Protein AF-X1V4I2-F1 (afdb_monomer_lite)

Radius of gyration: 19.43 Å; chains: 1; bounding box: 41×43×48 Å

Structure (mmCIF, N/CA/C/O backbone):
data_AF-X1V4I2-F1
#
_entry.id   AF-X1V4I2-F1
#
loop_
_atom_site.group_PDB
_atom_site.id
_atom_site.type_symbol
_atom_site.label_atom_id
_atom_site.label_alt_id
_atom_site.label_comp_id
_atom_site.label_asym_id
_atom_site.label_entity_id
_atom_site.label_seq_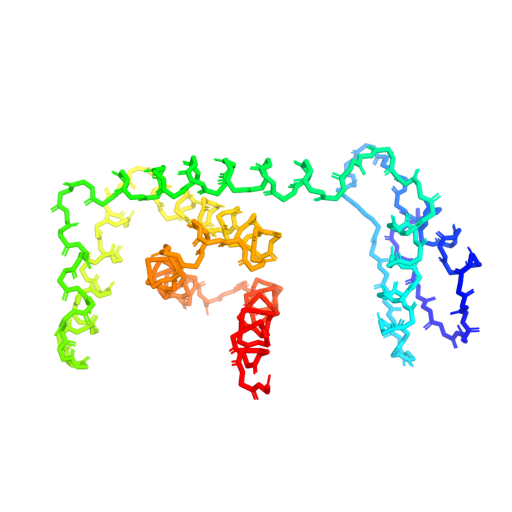id
_atom_site.pdbx_PDB_ins_code
_atom_site.Cartn_x
_atom_site.Cartn_y
_atom_site.Cartn_z
_atom_site.occupancy
_atom_site.B_iso_or_equiv
_atom_site.auth_seq_id
_atom_site.auth_comp_id
_atom_site.auth_asym_id
_atom_site.auth_atom_id
_atom_site.pdbx_PDB_model_num
ATOM 1 N N . MET A 1 1 ? 14.402 27.396 -13.280 1.00 54.47 1 MET A N 1
ATOM 2 C CA . MET A 1 1 ? 13.095 27.299 -13.972 1.00 54.47 1 MET A CA 1
ATOM 3 C C . MET A 1 1 ? 12.358 26.098 -13.400 1.00 54.47 1 MET A C 1
ATOM 5 O O . MET A 1 1 ? 12.929 25.010 -13.373 1.00 54.47 1 MET A O 1
ATOM 9 N N . HIS A 1 2 ? 11.175 26.311 -12.815 1.00 61.06 2 HIS A N 1
ATOM 10 C CA . HIS A 1 2 ? 10.539 25.303 -11.956 1.00 61.06 2 HIS A CA 1
ATOM 11 C C . HIS A 1 2 ? 9.525 24.416 -12.679 1.00 61.06 2 HIS A C 1
ATOM 13 O O . HIS A 1 2 ? 9.443 23.229 -12.357 1.00 61.06 2 HIS A O 1
ATOM 19 N N . THR A 1 3 ? 8.889 24.967 -13.713 1.00 70.75 3 THR A N 1
ATOM 20 C CA . THR A 1 3 ? 7.733 24.371 -14.375 1.00 70.75 3 THR A CA 1
ATOM 21 C C . THR A 1 3 ? 7.830 24.544 -15.891 1.00 70.75 3 THR A C 1
ATOM 23 O O . THR A 1 3 ? 8.173 25.634 -16.354 1.00 70.75 3 THR A O 1
ATOM 26 N N . LEU A 1 4 ? 7.547 23.488 -16.652 1.00 77.81 4 LEU A N 1
ATOM 27 C CA . LEU A 1 4 ? 7.415 23.507 -18.110 1.00 77.81 4 LEU A CA 1
ATOM 28 C C . LEU A 1 4 ? 5.941 23.370 -18.477 1.00 77.81 4 LEU A C 1
ATOM 30 O O . LEU A 1 4 ? 5.319 22.368 -18.144 1.00 77.81 4 LEU A O 1
ATOM 34 N N . TYR A 1 5 ? 5.403 24.365 -19.170 1.00 78.12 5 TYR A N 1
ATOM 35 C CA . TYR A 1 5 ? 4.051 24.333 -19.718 1.00 78.12 5 TYR A CA 1
ATOM 36 C C . TYR A 1 5 ? 4.146 23.899 -21.178 1.00 78.12 5 TYR A C 1
ATOM 38 O O . TYR A 1 5 ? 4.921 24.488 -21.932 1.00 78.12 5 TYR A O 1
ATOM 46 N N . ILE A 1 6 ? 3.415 22.851 -21.558 1.00 69.75 6 ILE A N 1
ATOM 47 C CA . ILE A 1 6 ? 3.419 22.342 -22.931 1.00 69.75 6 ILE A CA 1
ATOM 48 C C . ILE A 1 6 ? 2.117 22.757 -23.614 1.00 69.75 6 ILE A C 1
ATOM 50 O O . ILE A 1 6 ? 1.047 22.238 -23.308 1.00 69.75 6 ILE A O 1
ATOM 54 N N . ASP A 1 7 ? 2.241 23.706 -24.538 1.00 72.19 7 ASP A N 1
ATOM 55 C CA . ASP A 1 7 ? 1.156 24.314 -25.318 1.00 72.19 7 ASP A CA 1
ATOM 56 C C . ASP A 1 7 ? 1.226 23.967 -26.817 1.00 72.19 7 ASP A C 1
ATOM 58 O O . ASP A 1 7 ? 0.322 24.297 -27.585 1.00 72.19 7 ASP A O 1
ATOM 62 N N . LYS A 1 8 ? 2.290 23.271 -27.240 1.00 68.00 8 LYS A N 1
ATOM 63 C CA . LYS A 1 8 ? 2.534 22.855 -28.623 1.00 68.00 8 LYS A CA 1
ATOM 64 C C . LYS A 1 8 ? 2.789 21.347 -28.703 1.00 68.00 8 LYS A C 1
ATOM 66 O O . LYS A 1 8 ? 3.551 20.826 -27.886 1.00 68.00 8 LYS A O 1
ATOM 71 N N . PRO A 1 9 ? 2.228 20.634 -29.702 1.00 59.62 9 PRO A N 1
ATOM 72 C CA . PRO A 1 9 ? 2.473 19.206 -29.867 1.00 59.62 9 PRO A CA 1
ATOM 73 C C . PRO A 1 9 ? 3.963 18.934 -30.116 1.00 59.62 9 PRO A C 1
ATOM 75 O O . PRO A 1 9 ? 4.531 19.340 -31.131 1.00 59.62 9 PRO A O 1
ATOM 78 N N . MET A 1 10 ? 4.589 18.229 -29.173 1.00 65.31 10 MET A N 1
ATOM 79 C CA . MET A 1 10 ? 5.981 17.777 -29.215 1.00 65.31 10 MET A CA 1
ATOM 80 C C . MET A 1 10 ? 6.016 16.262 -29.012 1.00 65.31 10 MET A C 1
ATOM 82 O O . MET A 1 10 ? 5.284 15.737 -28.178 1.00 65.31 10 MET A O 1
ATOM 86 N N . LYS A 1 11 ? 6.856 15.549 -29.772 1.00 60.47 11 LYS A N 1
ATOM 87 C CA . LYS A 1 11 ? 6.922 14.077 -29.753 1.00 60.47 11 LYS A CA 1
ATOM 88 C C . LYS A 1 11 ? 8.360 13.568 -29.691 1.00 60.47 11 LYS A C 1
ATOM 90 O O . LYS A 1 11 ? 9.288 14.249 -30.135 1.00 60.47 11 LYS A O 1
ATOM 95 N N . GLY A 1 12 ? 8.526 12.355 -29.164 1.00 64.81 12 GLY A N 1
ATOM 96 C CA . GLY A 1 12 ? 9.795 11.620 -29.156 1.00 64.81 12 GLY A CA 1
ATOM 97 C C . GLY A 1 12 ? 10.937 12.366 -28.455 1.00 64.81 12 GLY A C 1
ATOM 98 O O . GLY A 1 12 ? 10.757 12.948 -27.386 1.00 64.81 12 GLY A O 1
ATOM 99 N N . HIS A 1 13 ? 12.121 12.365 -29.073 1.00 62.81 13 HIS A N 1
ATOM 100 C CA . HIS A 1 13 ? 13.351 12.921 -28.496 1.00 62.81 13 HIS A CA 1
ATOM 101 C C . HIS A 1 13 ? 13.256 14.407 -28.117 1.00 62.81 13 HIS A C 1
ATOM 103 O O . HIS A 1 13 ? 13.811 14.806 -27.096 1.00 62.81 13 HIS A O 1
ATOM 109 N N . ASN A 1 14 ? 12.514 15.218 -28.879 1.00 65.00 14 ASN A N 1
ATOM 110 C CA . ASN A 1 14 ? 12.359 16.649 -28.594 1.00 65.00 14 ASN A CA 1
ATOM 111 C C . ASN A 1 14 ? 11.601 16.895 -27.281 1.00 65.00 14 ASN A C 1
ATOM 113 O O . ASN A 1 14 ? 11.958 17.790 -26.516 1.00 65.00 14 ASN A O 1
ATOM 117 N N . LEU A 1 15 ? 10.595 16.063 -26.992 1.00 70.06 15 LEU A N 1
ATOM 118 C CA . LEU A 1 15 ? 9.865 16.106 -25.726 1.00 70.06 15 LEU A CA 1
ATOM 119 C C . LEU A 1 15 ? 10.772 15.674 -24.565 1.00 70.06 15 LEU A C 1
ATOM 121 O O . LEU A 1 15 ? 10.827 16.342 -23.534 1.00 70.06 15 LEU A O 1
ATOM 125 N N . MET A 1 16 ? 11.551 14.608 -24.762 1.00 66.94 16 MET A N 1
ATOM 126 C CA . MET A 1 16 ? 12.460 14.088 -23.738 1.00 66.94 16 MET A CA 1
ATOM 127 C C . MET A 1 16 ? 13.566 15.092 -23.377 1.00 66.94 16 MET A C 1
ATOM 129 O O . MET A 1 16 ? 13.854 15.304 -22.200 1.00 66.94 16 MET A O 1
ATOM 133 N N . GLN A 1 17 ? 14.147 15.773 -24.370 1.00 75.69 17 GLN A N 1
ATOM 134 C CA . GLN A 1 17 ? 15.153 16.815 -24.144 1.00 75.69 17 GLN A CA 1
ATOM 135 C C . GLN A 1 17 ? 14.577 18.017 -23.383 1.00 75.69 17 GLN A C 1
ATOM 137 O O . GLN A 1 17 ? 15.238 18.560 -22.493 1.00 75.69 17 GLN A O 1
ATOM 142 N N . ALA A 1 18 ? 13.337 18.411 -23.690 1.00 70.69 18 ALA A N 1
ATOM 143 C CA . ALA A 1 18 ? 12.649 19.485 -22.980 1.00 70.69 18 ALA A CA 1
ATOM 144 C C . ALA A 1 18 ? 12.395 19.126 -21.503 1.00 70.69 18 ALA A C 1
ATOM 146 O O . ALA A 1 18 ? 12.671 19.941 -20.621 1.00 70.69 18 ALA A O 1
ATOM 147 N N . ILE A 1 19 ? 11.960 17.893 -21.221 1.00 65.06 19 ILE A N 1
ATOM 148 C CA . ILE A 1 19 ? 11.717 17.402 -19.855 1.00 65.06 19 ILE A CA 1
ATOM 149 C C . ILE A 1 19 ? 13.030 17.273 -19.071 1.00 65.06 19 ILE A C 1
ATOM 151 O O . ILE A 1 19 ? 13.142 17.779 -17.951 1.00 65.06 19 ILE A O 1
ATOM 155 N N . ALA A 1 20 ? 14.063 16.678 -19.672 1.00 65.44 20 ALA A N 1
ATOM 156 C CA . ALA A 1 20 ? 15.374 16.506 -19.044 1.00 65.44 20 ALA A CA 1
ATOM 157 C C . ALA A 1 20 ? 16.034 17.845 -18.672 1.00 65.44 20 ALA A C 1
ATOM 159 O O . ALA A 1 20 ? 16.740 17.945 -17.668 1.00 65.44 20 ALA A O 1
ATOM 160 N N . ARG A 1 21 ? 15.773 18.908 -19.444 1.00 71.88 21 ARG A N 1
ATOM 161 C CA . ARG A 1 21 ? 16.266 20.257 -19.138 1.00 71.88 21 ARG A CA 1
ATOM 162 C C . ARG A 1 21 ? 15.643 20.835 -17.863 1.00 71.88 21 ARG A C 1
ATOM 164 O O . ARG A 1 21 ? 16.300 21.604 -17.162 1.00 71.88 21 ARG A O 1
ATOM 171 N N . VAL A 1 22 ? 14.399 20.470 -17.563 1.00 68.12 22 VAL A N 1
ATOM 172 C CA . VAL A 1 22 ? 13.608 20.995 -16.433 1.00 68.12 22 VAL A CA 1
ATOM 173 C C . VAL A 1 22 ? 13.806 20.149 -15.170 1.00 68.12 22 VAL A C 1
ATOM 175 O O . VAL A 1 22 ? 13.654 20.662 -14.057 1.00 68.12 22 VAL A O 1
ATOM 178 N N . ASN A 1 23 ? 14.224 18.890 -15.340 1.00 62.62 23 ASN A N 1
ATOM 179 C CA . ASN A 1 23 ? 14.512 17.934 -14.270 1.00 62.62 23 ASN A CA 1
ATOM 180 C C . ASN A 1 23 ? 15.975 17.957 -13.771 1.00 62.62 23 ASN A C 1
ATOM 182 O O . ASN A 1 23 ? 16.464 16.979 -13.211 1.00 62.62 23 ASN A O 1
ATOM 186 N N . ARG A 1 24 ? 16.708 19.062 -13.976 1.00 63.00 24 ARG A N 1
ATOM 187 C CA . ARG A 1 24 ? 18.037 19.246 -13.367 1.00 63.00 24 ARG A CA 1
ATOM 188 C C . ARG A 1 24 ? 17.888 19.620 -11.893 1.00 63.00 24 ARG A C 1
ATOM 190 O O . ARG A 1 24 ? 17.282 20.643 -11.571 1.00 63.00 24 ARG A O 1
ATOM 197 N N . VAL A 1 25 ? 18.467 18.797 -11.024 1.00 51.44 25 VAL A N 1
ATOM 198 C CA . VAL A 1 25 ? 18.474 18.988 -9.570 1.00 51.44 25 VAL A CA 1
ATOM 199 C C . VAL A 1 25 ? 19.331 20.211 -9.232 1.00 51.44 25 VAL A C 1
ATOM 201 O O . VAL A 1 25 ? 20.491 20.292 -9.638 1.00 51.44 25 VAL A O 1
ATOM 204 N N . TYR A 1 26 ? 18.763 21.191 -8.529 1.00 51.75 26 TYR A N 1
ATOM 205 C CA . TYR A 1 26 ? 19.494 22.367 -8.056 1.00 51.75 26 TYR A CA 1
ATOM 206 C C . TYR A 1 26 ? 19.011 22.731 -6.656 1.00 51.75 26 TYR A C 1
ATOM 208 O O . TYR A 1 26 ? 17.843 23.082 -6.485 1.00 51.75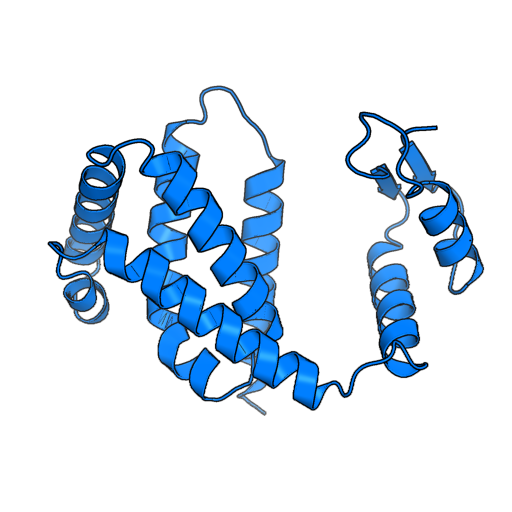 26 TYR A O 1
ATOM 216 N N . LYS A 1 27 ? 19.928 22.640 -5.685 1.00 58.81 27 LYS A N 1
ATOM 217 C CA . LYS A 1 27 ? 19.722 22.925 -4.256 1.00 58.81 27 LYS A CA 1
ATOM 218 C C . LYS A 1 27 ? 18.404 22.336 -3.725 1.00 58.81 27 LYS A C 1
ATOM 220 O O . LYS A 1 27 ? 18.285 21.121 -3.661 1.00 58.81 27 LYS A O 1
ATOM 225 N N . ASP A 1 28 ? 17.417 23.172 -3.419 1.00 50.75 28 ASP A N 1
ATOM 226 C CA . ASP A 1 28 ? 16.189 22.802 -2.699 1.00 50.75 28 ASP A CA 1
ATOM 227 C C . ASP A 1 28 ? 15.015 22.385 -3.608 1.00 50.75 28 ASP A C 1
ATOM 229 O O . ASP A 1 28 ? 13.850 22.521 -3.234 1.00 50.75 28 ASP A O 1
ATOM 233 N N . LYS A 1 29 ? 15.282 21.914 -4.836 1.00 58.25 29 LYS A N 1
ATOM 234 C CA . LYS A 1 29 ? 14.227 21.524 -5.786 1.00 58.25 29 LYS A CA 1
ATOM 235 C C . LYS A 1 29 ? 14.159 19.996 -5.959 1.00 58.25 29 LYS A C 1
ATOM 237 O O . LYS A 1 29 ? 15.029 19.445 -6.635 1.00 58.25 29 LYS A O 1
ATOM 242 N N . PRO A 1 30 ? 13.107 19.321 -5.455 1.00 55.94 30 PRO A N 1
ATOM 243 C CA . PRO A 1 30 ? 12.976 17.863 -5.540 1.00 55.94 30 PRO A CA 1
ATOM 244 C C . PRO A 1 30 ? 12.702 17.329 -6.961 1.00 55.94 30 PRO A C 1
ATOM 246 O O . PRO A 1 30 ? 12.841 16.134 -7.190 1.00 55.94 30 PRO A O 1
ATOM 249 N N . GLY A 1 31 ? 12.352 18.182 -7.936 1.00 60.22 31 GLY A N 1
ATOM 250 C CA . GLY A 1 31 ? 12.143 17.764 -9.331 1.00 60.22 31 GLY A CA 1
ATOM 251 C C . GLY A 1 31 ? 11.550 18.853 -10.230 1.00 60.22 31 GLY A C 1
ATOM 252 O O . GLY A 1 31 ? 11.252 19.955 -9.771 1.00 60.22 31 GLY A O 1
ATOM 253 N N . GLY A 1 32 ? 11.414 18.589 -11.533 1.00 66.12 32 GLY A N 1
ATOM 254 C CA . GLY A 1 32 ? 10.754 19.478 -12.502 1.00 66.12 32 GLY A CA 1
ATOM 255 C C . GLY A 1 32 ? 9.257 19.210 -12.669 1.00 66.12 32 GLY A C 1
ATOM 256 O O . GLY A 1 32 ? 8.889 18.081 -12.961 1.00 66.12 32 GLY A O 1
ATOM 257 N N . LEU A 1 33 ? 8.402 20.236 -12.544 1.00 70.12 33 LEU A N 1
ATOM 258 C CA . LEU A 1 33 ? 6.964 20.110 -12.821 1.00 70.12 33 LEU A CA 1
ATOM 259 C C . LEU A 1 33 ? 6.702 20.317 -14.319 1.00 70.12 33 LEU A C 1
ATOM 261 O O . LEU A 1 33 ? 7.156 21.304 -14.894 1.00 70.12 33 LEU A O 1
ATOM 265 N N . VAL A 1 34 ? 5.969 19.414 -14.960 1.00 69.62 34 VAL A N 1
ATOM 266 C CA . VAL A 1 34 ? 5.540 19.558 -16.358 1.00 69.62 34 VAL A CA 1
ATOM 267 C C . VAL A 1 34 ? 4.020 19.587 -16.376 1.00 69.62 34 VAL A C 1
ATOM 269 O O . VAL A 1 34 ? 3.391 18.683 -15.837 1.00 69.62 34 VAL A O 1
ATOM 272 N N . VAL A 1 35 ? 3.436 20.633 -16.959 1.00 65.62 35 VAL A N 1
ATOM 273 C CA . VAL A 1 35 ? 1.984 20.821 -17.041 1.00 65.62 35 VAL A CA 1
ATOM 274 C C . VAL A 1 35 ? 1.568 20.705 -18.504 1.00 65.62 35 VAL A C 1
ATOM 276 O O . VAL A 1 35 ? 1.936 21.538 -19.335 1.00 65.62 35 VAL A O 1
ATOM 279 N N . ASP A 1 36 ? 0.844 19.631 -18.808 1.00 71.31 36 ASP A N 1
ATOM 280 C CA . ASP A 1 36 ? 0.388 19.262 -20.147 1.00 71.31 36 ASP A CA 1
ATOM 281 C C . ASP A 1 36 ? -1.084 19.651 -20.346 1.00 71.31 36 ASP A C 1
ATOM 283 O O . ASP A 1 36 ? -1.958 19.162 -19.634 1.00 71.31 36 ASP A O 1
ATOM 287 N N . TYR A 1 37 ? -1.350 20.513 -21.332 1.00 63.03 37 TYR A N 1
ATOM 288 C CA . TYR A 1 37 ? -2.701 20.950 -21.711 1.00 63.03 37 TYR A CA 1
ATOM 289 C C . TYR A 1 37 ? -3.230 20.254 -22.976 1.00 63.03 37 TYR A C 1
ATOM 291 O O . TYR A 1 37 ? -4.346 20.531 -23.408 1.00 63.03 37 TYR A O 1
ATOM 299 N N . LEU A 1 38 ? -2.437 19.368 -23.588 1.00 54.00 38 LEU A N 1
ATOM 300 C CA . LEU A 1 38 ? -2.692 18.766 -24.900 1.00 54.00 38 LEU A CA 1
ATOM 301 C C . LEU A 1 38 ? -2.855 17.236 -24.870 1.00 54.00 38 LEU A C 1
ATOM 303 O O . LEU A 1 38 ? -3.173 16.648 -25.902 1.00 54.00 38 LEU A O 1
ATOM 307 N N . GLY A 1 39 ? -2.661 16.580 -23.722 1.00 56.91 39 GLY A N 1
ATOM 308 C CA . GLY A 1 39 ? -2.879 15.134 -23.562 1.00 56.91 39 GLY A CA 1
ATOM 309 C C . GLY A 1 39 ? -1.741 14.251 -24.097 1.00 56.91 39 GLY A C 1
ATOM 310 O O . GLY A 1 39 ? -1.944 13.072 -24.403 1.00 56.91 39 GLY A O 1
ATOM 311 N N . ILE A 1 40 ? -0.526 14.797 -24.186 1.00 55.47 40 ILE A N 1
ATOM 312 C CA . ILE A 1 40 ? 0.698 14.097 -24.605 1.00 55.47 40 ILE A CA 1
ATOM 313 C C . ILE A 1 40 ? 1.235 13.109 -23.559 1.00 55.47 40 ILE A C 1
ATOM 315 O O . ILE A 1 40 ? 2.213 12.424 -23.841 1.00 55.47 40 ILE A O 1
ATOM 319 N N . ALA A 1 41 ? 0.605 12.954 -22.389 1.00 52.34 41 ALA A N 1
ATOM 320 C CA . ALA A 1 41 ? 0.951 11.917 -21.404 1.00 52.34 41 ALA A CA 1
ATOM 321 C C . ALA A 1 41 ? 1.035 10.495 -22.009 1.00 52.34 41 ALA A C 1
ATOM 323 O O . ALA A 1 41 ? 1.889 9.692 -21.628 1.00 52.34 41 ALA A O 1
ATOM 324 N N . SER A 1 42 ? 0.187 10.191 -22.996 1.00 55.00 42 SER A N 1
ATOM 325 C CA . SER A 1 42 ? 0.197 8.914 -23.723 1.00 55.00 42 SER A CA 1
ATOM 326 C C . SER A 1 42 ? 1.398 8.772 -24.676 1.00 55.00 42 SER A C 1
ATOM 328 O O . SER A 1 42 ? 2.019 7.708 -24.734 1.00 55.00 42 SER A O 1
ATOM 330 N N . ASP A 1 43 ? 1.781 9.855 -25.357 1.00 55.09 43 ASP A N 1
ATOM 331 C CA . ASP A 1 43 ? 2.983 9.934 -26.196 1.00 55.09 43 ASP A CA 1
ATOM 332 C C . ASP A 1 43 ? 4.269 9.953 -25.346 1.00 55.09 43 ASP A C 1
ATOM 334 O O . ASP A 1 43 ? 5.281 9.380 -25.747 1.00 55.09 43 ASP A O 1
ATOM 338 N N . LEU A 1 44 ? 4.224 10.536 -24.144 1.00 52.97 44 LEU A N 1
ATOM 339 C CA . LEU A 1 44 ? 5.300 10.505 -23.153 1.00 52.97 44 LEU A CA 1
ATOM 340 C C . LEU A 1 44 ? 5.517 9.087 -22.620 1.00 52.97 44 LEU A C 1
ATOM 342 O O . LEU A 1 44 ? 6.654 8.632 -22.555 1.00 52.97 44 LEU A O 1
ATOM 346 N N . LYS A 1 45 ? 4.437 8.360 -22.307 1.00 55.72 45 LYS A N 1
ATOM 347 C CA . LYS A 1 45 ? 4.503 6.951 -21.895 1.00 55.72 45 LYS A CA 1
ATOM 348 C C . LYS A 1 45 ? 5.124 6.072 -22.986 1.00 55.72 45 LYS A C 1
ATOM 350 O O . LYS A 1 45 ? 5.969 5.240 -22.676 1.00 55.72 45 LYS A O 1
ATOM 355 N N . LYS A 1 46 ? 4.774 6.308 -24.257 1.00 54.44 46 LYS A N 1
ATOM 356 C CA . LYS A 1 46 ? 5.414 5.650 -25.412 1.00 54.44 46 LYS A CA 1
ATOM 357 C C . LYS A 1 46 ? 6.881 6.056 -25.584 1.00 54.44 46 LYS A C 1
ATOM 359 O O . LYS A 1 46 ? 7.723 5.220 -25.875 1.00 54.44 46 LYS A O 1
ATOM 364 N N . ALA A 1 47 ? 7.221 7.329 -25.403 1.00 48.94 47 ALA A N 1
ATOM 365 C CA . ALA A 1 47 ? 8.607 7.786 -25.508 1.00 48.94 47 ALA A CA 1
ATOM 366 C C . ALA A 1 47 ? 9.494 7.233 -24.376 1.00 48.94 47 ALA A C 1
ATOM 368 O O . ALA A 1 47 ? 10.665 6.939 -24.605 1.00 48.94 47 ALA A O 1
ATOM 369 N N . LEU A 1 48 ? 8.935 7.062 -23.174 1.00 50.06 48 LEU A N 1
ATOM 370 C CA . LEU A 1 48 ? 9.594 6.400 -22.048 1.00 50.06 48 LEU A CA 1
ATOM 371 C C . LEU A 1 48 ? 9.756 4.895 -22.291 1.00 50.06 48 LEU A C 1
ATOM 373 O O . LEU A 1 48 ? 10.827 4.366 -22.006 1.00 50.06 48 LEU A O 1
ATOM 377 N N . SER A 1 49 ? 8.761 4.221 -22.883 1.00 52.47 49 SER A N 1
ATOM 378 C CA . SER A 1 49 ? 8.887 2.802 -23.246 1.00 52.47 49 SER A CA 1
ATOM 379 C C . SER A 1 49 ? 9.964 2.575 -24.313 1.00 52.47 49 SER A C 1
ATOM 381 O O . SER A 1 49 ? 10.785 1.683 -24.157 1.00 52.47 49 SER A O 1
ATOM 383 N N . PHE A 1 50 ? 10.074 3.456 -25.316 1.00 45.59 50 PHE A N 1
ATOM 384 C CA . PHE A 1 50 ? 11.168 3.414 -26.299 1.00 45.59 50 PHE A CA 1
ATOM 385 C C . PHE A 1 50 ? 12.564 3.594 -25.673 1.00 45.59 50 PHE A C 1
ATOM 387 O O . PHE A 1 50 ? 13.541 3.054 -26.190 1.00 45.59 50 PHE A O 1
ATOM 394 N N . TYR A 1 51 ? 12.676 4.341 -24.567 1.00 40.12 51 TYR A N 1
ATOM 395 C CA . TYR A 1 51 ? 13.931 4.495 -23.819 1.00 40.12 51 TYR A CA 1
ATOM 396 C C . TYR A 1 51 ? 14.252 3.252 -22.965 1.00 40.12 51 TYR A C 1
ATOM 398 O O . TYR A 1 51 ? 15.427 2.927 -22.795 1.00 40.12 51 TYR A O 1
ATOM 406 N N . SER A 1 52 ? 13.225 2.531 -22.491 1.00 46.16 52 SER A N 1
ATOM 407 C CA . SER A 1 52 ? 13.361 1.180 -21.917 1.00 46.16 52 SER A CA 1
ATOM 408 C C . SER A 1 52 ? 13.835 0.164 -22.961 1.00 46.16 52 SER A C 1
ATOM 410 O O . SER A 1 52 ? 14.725 -0.626 -22.666 1.00 46.16 52 SER A O 1
ATOM 412 N N . ASP A 1 53 ? 13.323 0.241 -24.191 1.00 42.03 53 ASP A N 1
ATOM 413 C CA . ASP A 1 53 ? 13.674 -0.687 -25.276 1.00 42.03 53 ASP A CA 1
ATOM 414 C C . ASP A 1 53 ? 15.048 -0.398 -25.918 1.00 42.03 53 ASP A C 1
ATOM 416 O O . ASP A 1 53 ? 15.630 -1.270 -26.560 1.00 42.03 53 ASP A O 1
ATOM 420 N N . SER A 1 54 ? 15.602 0.812 -25.744 1.00 40.44 54 SER A N 1
ATOM 421 C CA . SER A 1 54 ? 16.845 1.255 -26.412 1.00 40.44 54 SER A CA 1
ATOM 422 C C . SER A 1 54 ? 18.099 1.259 -25.519 1.00 40.44 54 SER A C 1
ATOM 424 O O . SER A 1 54 ? 19.090 1.908 -25.855 1.00 40.44 54 SER A O 1
ATOM 426 N N . GLY A 1 55 ? 18.105 0.527 -24.399 1.00 41.78 55 GLY A N 1
ATOM 427 C CA . GLY A 1 55 ? 19.345 0.238 -23.661 1.00 41.78 55 GLY A CA 1
ATOM 428 C C . GLY A 1 55 ? 19.637 1.123 -22.445 1.00 41.78 55 GLY A C 1
ATOM 429 O O . GLY A 1 55 ? 20.783 1.525 -22.219 1.00 41.78 55 GLY A O 1
ATOM 430 N N . GLY A 1 56 ? 18.638 1.370 -21.595 1.00 47.06 56 GLY A N 1
ATOM 431 C CA . GLY A 1 56 ? 18.920 1.647 -20.185 1.00 47.06 56 GLY A CA 1
ATOM 432 C C . GLY A 1 56 ? 19.572 0.408 -19.567 1.00 47.06 56 GLY A C 1
ATOM 433 O O . GLY A 1 56 ? 18.950 -0.642 -19.528 1.00 47.06 56 GLY A O 1
ATOM 434 N N . LYS A 1 57 ? 20.844 0.490 -19.159 1.00 45.69 57 LYS A N 1
ATOM 435 C CA . LYS A 1 57 ? 21.638 -0.648 -18.655 1.00 45.69 57 LYS A CA 1
ATOM 436 C C . LYS A 1 57 ? 20.915 -1.425 -17.538 1.00 45.69 57 LYS A C 1
ATOM 438 O O . LYS A 1 57 ? 21.002 -1.047 -16.373 1.00 45.69 57 LYS A O 1
ATOM 443 N N . GLY A 1 58 ? 20.268 -2.524 -17.904 1.00 52.66 58 GLY A N 1
ATOM 444 C CA . GLY A 1 58 ? 19.661 -3.503 -17.011 1.00 52.66 58 GLY A CA 1
ATOM 445 C C . GLY A 1 58 ? 18.817 -4.480 -17.822 1.00 52.66 58 GLY A C 1
ATOM 446 O O . GLY A 1 58 ? 18.069 -4.061 -18.698 1.00 52.66 58 GLY A O 1
ATOM 447 N N . ASP A 1 59 ? 18.973 -5.773 -17.566 1.00 53.97 59 ASP A N 1
ATOM 448 C CA . ASP A 1 59 ? 18.092 -6.799 -18.123 1.00 53.97 59 ASP A CA 1
ATOM 449 C C . ASP A 1 59 ? 16.696 -6.631 -17.479 1.00 53.97 59 ASP A C 1
ATOM 451 O O . ASP A 1 59 ? 16.615 -6.612 -16.245 1.00 53.97 59 ASP A O 1
ATOM 455 N N . PRO A 1 60 ? 15.608 -6.454 -18.252 1.00 54.00 60 PRO A N 1
ATOM 456 C CA . PRO A 1 60 ? 14.250 -6.326 -17.719 1.00 54.00 60 PRO A CA 1
ATOM 457 C C . PRO A 1 60 ? 13.862 -7.455 -16.754 1.00 54.00 60 PRO A C 1
ATOM 459 O O . PRO A 1 60 ? 13.139 -7.207 -15.792 1.00 54.00 60 PRO A O 1
ATOM 462 N N . VAL A 1 61 ? 14.402 -8.661 -16.958 1.00 52.66 61 VAL A N 1
ATOM 463 C CA . VAL A 1 61 ? 14.196 -9.810 -16.065 1.00 52.66 61 VAL A CA 1
ATOM 464 C C . VAL A 1 61 ? 14.877 -9.579 -14.711 1.00 52.66 61 VAL A C 1
ATOM 466 O O . VAL A 1 61 ? 14.253 -9.745 -13.666 1.00 52.66 61 VAL A O 1
ATOM 469 N N . ILE A 1 62 ? 16.115 -9.069 -14.711 1.00 58.00 62 ILE A N 1
ATOM 470 C CA . ILE A 1 62 ? 16.845 -8.702 -13.482 1.00 58.00 62 ILE A CA 1
ATOM 471 C C . ILE A 1 62 ? 16.127 -7.563 -12.741 1.00 58.00 62 ILE A C 1
ATOM 473 O O . ILE A 1 62 ? 16.113 -7.522 -11.509 1.00 58.00 62 ILE A O 1
ATOM 477 N N . ALA A 1 63 ? 15.519 -6.624 -13.471 1.00 68.00 63 ALA A N 1
ATOM 478 C CA . ALA A 1 63 ? 14.748 -5.540 -12.869 1.00 68.00 63 ALA A CA 1
ATOM 479 C C . ALA A 1 63 ? 13.475 -6.050 -12.172 1.00 68.00 63 ALA A C 1
ATOM 481 O O . ALA A 1 63 ? 13.149 -5.560 -11.089 1.00 68.00 63 ALA A O 1
ATOM 482 N N . GLN A 1 64 ? 12.795 -7.044 -12.752 1.00 67.75 64 GLN A N 1
ATOM 483 C CA . GLN A 1 64 ? 11.604 -7.658 -12.168 1.00 67.75 64 GLN A CA 1
ATOM 484 C C . GLN A 1 64 ? 11.940 -8.519 -10.941 1.00 67.75 64 GLN A C 1
ATOM 486 O O . GLN A 1 64 ? 11.314 -8.340 -9.900 1.00 67.75 64 GLN A O 1
ATOM 491 N N . GLU A 1 65 ? 12.972 -9.369 -11.003 1.00 75.44 65 GLU A N 1
ATOM 492 C CA . GLU A 1 65 ? 13.424 -10.158 -9.842 1.00 75.44 65 GLU A CA 1
ATOM 493 C C . GLU A 1 65 ? 13.836 -9.262 -8.666 1.00 75.44 65 GLU A C 1
ATOM 495 O O . GLU A 1 65 ? 13.468 -9.497 -7.513 1.00 75.44 65 GLU A O 1
ATOM 500 N N . LYS A 1 66 ? 14.555 -8.171 -8.950 1.00 76.81 66 LYS A N 1
ATOM 501 C CA . LYS A 1 66 ? 14.926 -7.192 -7.926 1.00 76.81 66 LYS A CA 1
ATOM 502 C C . LYS A 1 66 ? 13.706 -6.468 -7.351 1.00 76.81 66 LYS A C 1
ATOM 504 O O . LYS A 1 66 ? 13.674 -6.192 -6.153 1.00 76.81 66 LYS A O 1
ATOM 509 N N . ALA A 1 67 ? 12.705 -6.165 -8.179 1.00 75.31 67 ALA A N 1
ATOM 510 C CA . ALA A 1 67 ? 11.453 -5.575 -7.714 1.00 75.31 67 ALA A CA 1
ATOM 511 C C . ALA A 1 67 ? 10.692 -6.526 -6.781 1.00 75.31 67 ALA A C 1
ATOM 513 O O . ALA A 1 67 ? 10.189 -6.070 -5.758 1.00 75.31 67 ALA A O 1
ATOM 514 N N . VAL A 1 68 ? 10.675 -7.832 -7.073 1.00 82.19 68 VAL A N 1
ATOM 515 C CA . VAL A 1 68 ? 10.088 -8.859 -6.194 1.00 82.19 68 VAL A CA 1
ATOM 516 C C . VAL A 1 68 ? 10.812 -8.908 -4.850 1.00 82.19 68 VAL A C 1
ATOM 518 O O . VAL A 1 68 ? 10.159 -8.873 -3.813 1.00 82.19 68 VAL A O 1
ATOM 521 N N . GLN A 1 69 ? 12.149 -8.910 -4.836 1.00 83.81 69 GLN A N 1
ATOM 522 C CA . GLN A 1 69 ? 12.910 -8.892 -3.578 1.00 83.81 69 GLN A CA 1
ATOM 523 C C . GLN A 1 69 ? 12.581 -7.661 -2.724 1.00 83.81 69 GLN A C 1
ATOM 525 O O . GLN A 1 69 ? 12.287 -7.788 -1.538 1.00 83.81 69 GLN A O 1
ATOM 530 N N . MET A 1 70 ? 12.571 -6.473 -3.336 1.00 79.69 70 MET A N 1
ATOM 531 C CA . MET A 1 70 ? 12.217 -5.232 -2.640 1.00 79.69 70 MET A CA 1
ATOM 532 C C . MET A 1 70 ? 10.754 -5.221 -2.178 1.00 79.69 70 MET A C 1
ATOM 534 O O . MET A 1 70 ? 10.441 -4.656 -1.134 1.00 79.69 70 MET A O 1
ATOM 538 N N . MET A 1 71 ? 9.849 -5.828 -2.947 1.00 88.56 71 MET A N 1
ATOM 539 C CA . MET A 1 71 ? 8.443 -5.983 -2.583 1.00 88.56 71 MET A CA 1
ATOM 540 C C . MET A 1 71 ? 8.285 -6.869 -1.353 1.00 88.56 71 MET A C 1
ATOM 542 O O . MET A 1 71 ? 7.586 -6.465 -0.432 1.00 88.56 71 MET A O 1
ATOM 546 N N . LEU A 1 72 ? 8.958 -8.020 -1.305 1.00 88.88 72 LEU A N 1
ATOM 547 C CA . LEU A 1 72 ? 8.914 -8.922 -0.153 1.00 88.88 72 LEU A CA 1
ATOM 548 C C . LEU A 1 72 ? 9.504 -8.269 1.104 1.00 88.88 72 LEU A C 1
ATOM 550 O O . LEU A 1 72 ? 8.903 -8.362 2.168 1.00 88.88 72 LEU A O 1
ATOM 554 N N . GLU A 1 73 ? 10.613 -7.534 0.978 1.00 85.38 73 GLU A N 1
ATOM 555 C CA . GLU A 1 73 ? 11.187 -6.760 2.091 1.00 85.38 73 GLU A CA 1
ATOM 556 C C . GLU A 1 73 ? 10.183 -5.725 2.626 1.00 85.38 73 GLU A C 1
ATOM 558 O O . GLU A 1 73 ? 9.968 -5.602 3.832 1.00 85.38 73 GLU A O 1
ATOM 563 N N . LYS A 1 74 ? 9.529 -4.980 1.727 1.00 82.50 74 LYS A N 1
ATOM 564 C CA . LYS A 1 74 ? 8.532 -3.976 2.116 1.00 82.50 74 LYS A CA 1
ATOM 565 C C . LYS A 1 74 ? 7.278 -4.603 2.707 1.00 82.50 74 LYS A C 1
ATOM 567 O O . LYS A 1 74 ? 6.720 -4.042 3.646 1.00 82.50 74 LYS A O 1
ATOM 572 N N . LEU A 1 75 ? 6.857 -5.747 2.179 1.00 89.75 75 LEU A N 1
ATOM 573 C CA . LEU A 1 75 ? 5.740 -6.515 2.704 1.00 89.75 75 LEU A CA 1
ATOM 574 C C . LEU A 1 75 ? 6.028 -6.943 4.141 1.00 89.75 75 LEU A C 1
ATOM 576 O O . LEU A 1 75 ? 5.228 -6.649 5.018 1.00 89.75 75 LEU A O 1
ATOM 580 N N . GLU A 1 76 ? 7.207 -7.510 4.403 1.00 90.94 76 GLU A N 1
ATOM 581 C CA . GLU A 1 76 ? 7.620 -7.905 5.750 1.00 90.94 76 GLU A CA 1
ATOM 582 C C . GLU A 1 76 ? 7.589 -6.721 6.726 1.00 90.94 76 GLU A C 1
ATOM 584 O O . GLU A 1 76 ? 7.021 -6.829 7.813 1.00 90.94 76 GLU A O 1
ATOM 589 N N . VAL A 1 77 ? 8.130 -5.561 6.331 1.00 88.81 77 VAL A N 1
ATOM 590 C CA . VAL A 1 77 ? 8.107 -4.352 7.171 1.00 88.81 77 VAL A CA 1
ATOM 591 C C . VAL A 1 77 ? 6.677 -3.923 7.503 1.00 88.81 77 VAL A C 1
ATOM 593 O O . VAL A 1 77 ? 6.416 -3.533 8.642 1.00 88.81 77 VAL A O 1
ATOM 596 N N . VAL A 1 78 ? 5.761 -3.972 6.532 1.00 92.88 78 VAL A N 1
ATOM 597 C CA . VAL A 1 78 ? 4.351 -3.613 6.738 1.00 92.88 78 VAL A CA 1
ATOM 598 C C . VAL A 1 78 ? 3.655 -4.646 7.625 1.00 92.88 78 VAL A C 1
ATOM 600 O O . VAL A 1 78 ? 3.014 -4.255 8.598 1.00 92.88 78 VAL A O 1
ATOM 603 N N . SER A 1 79 ? 3.831 -5.942 7.366 1.00 90.50 79 SER A N 1
ATOM 604 C CA . SER A 1 79 ? 3.243 -7.025 8.163 1.00 90.50 79 SER A CA 1
ATOM 605 C C . SER A 1 79 ? 3.733 -7.008 9.614 1.00 90.50 79 SER A C 1
ATOM 607 O O . SER A 1 79 ? 2.941 -7.202 10.532 1.00 90.50 79 SER A O 1
ATOM 609 N N . GLN A 1 80 ? 5.003 -6.666 9.864 1.00 90.88 80 GLN A N 1
ATOM 610 C CA . GLN A 1 80 ? 5.537 -6.491 11.222 1.00 90.88 80 GLN A CA 1
ATOM 611 C C . GLN A 1 80 ? 4.831 -5.375 12.010 1.00 90.88 80 GLN A C 1
ATOM 613 O O . GLN A 1 80 ? 4.764 -5.437 13.239 1.00 90.88 80 GLN A O 1
ATOM 618 N N . MET A 1 81 ? 4.263 -4.364 11.339 1.00 89.94 81 MET A N 1
ATOM 619 C CA . MET A 1 81 ? 3.458 -3.338 12.018 1.00 89.94 81 MET A CA 1
ATOM 620 C C . MET A 1 81 ? 2.139 -3.897 12.573 1.00 89.94 81 MET A C 1
ATOM 622 O O . MET A 1 81 ? 1.545 -3.265 13.441 1.00 89.94 81 MET A O 1
ATOM 626 N N . PHE A 1 82 ? 1.722 -5.088 12.130 1.00 90.81 82 PHE A N 1
ATOM 627 C CA . PHE A 1 82 ? 0.529 -5.803 12.586 1.00 90.81 82 PHE A CA 1
ATOM 628 C C . PHE A 1 82 ? 0.844 -7.033 13.447 1.00 90.81 82 PHE A C 1
ATOM 630 O O . PHE A 1 82 ? -0.012 -7.890 13.593 1.00 90.81 82 PHE A O 1
ATOM 637 N N . HIS A 1 83 ? 2.035 -7.154 14.042 1.00 83.81 83 HIS A N 1
ATOM 638 C CA . HIS A 1 83 ? 2.429 -8.381 14.760 1.00 83.81 83 HIS A CA 1
ATOM 639 C C . HIS A 1 83 ? 1.461 -8.852 15.874 1.00 83.81 83 HIS A C 1
ATOM 641 O O . HIS A 1 83 ? 1.418 -10.042 16.173 1.00 83.81 83 HIS A O 1
ATOM 647 N N . GLU A 1 84 ? 0.676 -7.950 16.477 1.00 82.62 84 GLU A N 1
ATOM 648 C CA . GLU A 1 84 ? -0.351 -8.263 17.495 1.00 82.62 84 GLU A CA 1
ATOM 649 C C . GLU A 1 84 ? -1.777 -8.334 16.922 1.00 82.62 84 GLU A C 1
ATOM 651 O O . GLU A 1 84 ? -2.754 -8.410 17.666 1.00 82.62 84 GLU A O 1
ATOM 656 N N . PHE A 1 85 ? -1.920 -8.284 15.600 1.00 89.00 85 PHE A N 1
ATOM 657 C CA . PHE A 1 85 ? -3.195 -8.172 14.912 1.00 89.00 85 PHE A CA 1
ATOM 658 C C . PHE A 1 85 ? -3.286 -9.191 13.777 1.00 89.00 85 PHE A C 1
ATOM 660 O O . PHE A 1 85 ? -2.596 -9.077 12.768 1.00 89.00 85 PHE A O 1
ATOM 667 N N . ALA A 1 86 ? -4.184 -10.165 13.933 1.00 88.75 86 ALA A N 1
ATOM 668 C CA . ALA A 1 86 ? -4.456 -11.191 12.931 1.00 88.75 86 ALA A CA 1
ATOM 669 C C . ALA A 1 86 ? -5.259 -10.607 11.754 1.00 88.75 86 ALA A C 1
ATOM 671 O O . ALA A 1 86 ? -6.474 -10.801 11.640 1.00 88.75 86 ALA A O 1
ATOM 672 N N . TYR A 1 87 ? -4.595 -9.830 10.893 1.00 88.06 87 TYR A N 1
ATOM 673 C CA . TYR A 1 87 ? -5.230 -9.237 9.716 1.00 88.06 87 TYR A CA 1
ATOM 674 C C . TYR A 1 87 ? -5.644 -10.287 8.684 1.00 88.06 87 TYR A C 1
ATOM 676 O O . TYR A 1 87 ? -6.478 -9.993 7.835 1.00 88.06 87 TYR A O 1
ATOM 684 N N . GLU A 1 88 ? -5.136 -11.513 8.774 1.00 87.81 88 GLU A N 1
ATOM 685 C CA . GLU A 1 88 ? -5.492 -12.632 7.906 1.00 87.81 88 GLU A CA 1
ATOM 686 C C . GLU A 1 88 ? -6.987 -12.982 8.007 1.00 87.81 88 GLU A C 1
ATOM 688 O O . GLU A 1 88 ? -7.601 -13.372 7.011 1.00 87.81 88 GLU A O 1
ATOM 693 N N . GLU A 1 89 ? -7.625 -12.727 9.162 1.00 89.31 89 GLU A N 1
ATOM 694 C CA . GLU A 1 89 ? -9.082 -12.861 9.327 1.00 89.31 89 GLU A CA 1
ATOM 695 C C . GLU A 1 89 ? -9.873 -11.998 8.329 1.00 89.31 89 GLU A C 1
ATOM 697 O O . GLU A 1 89 ? -11.039 -12.278 8.044 1.00 89.31 89 GLU A O 1
ATOM 702 N N . TYR A 1 90 ? -9.259 -10.947 7.777 1.00 89.69 90 TYR A N 1
ATOM 703 C CA . TYR A 1 90 ? -9.890 -10.071 6.798 1.00 89.69 90 TYR A CA 1
ATOM 704 C C . TYR A 1 90 ? -10.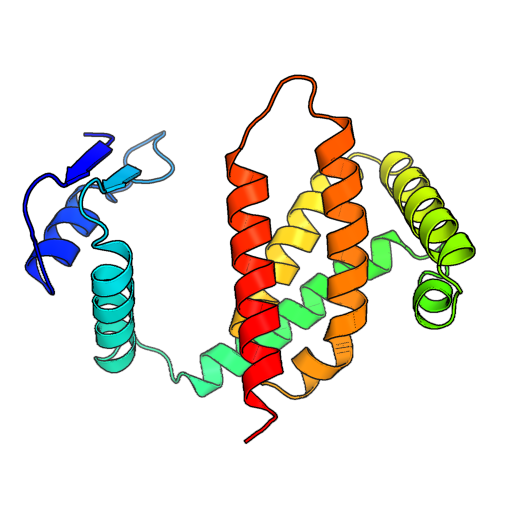268 -10.811 5.516 1.00 89.69 90 TYR A C 1
ATOM 706 O O . TYR A 1 90 ? -11.309 -10.508 4.933 1.00 89.69 90 TYR A O 1
ATOM 714 N N . PHE A 1 91 ? -9.461 -11.772 5.066 1.00 86.88 91 PHE A N 1
ATOM 715 C CA . PHE A 1 91 ? -9.664 -12.411 3.764 1.00 86.88 91 PHE A CA 1
ATOM 716 C C . PHE A 1 91 ? -10.884 -13.337 3.755 1.00 86.88 91 PHE A C 1
ATOM 718 O O . PHE A 1 91 ? -11.602 -13.393 2.754 1.00 86.88 91 PHE A O 1
ATOM 725 N N . GLU A 1 92 ? -11.191 -13.952 4.898 1.00 88.31 92 GLU A N 1
ATOM 726 C CA . GLU A 1 92 ? -12.328 -14.865 5.074 1.00 88.31 92 GLU A CA 1
ATOM 727 C C . GLU A 1 92 ? -13.590 -14.178 5.633 1.00 88.31 92 GLU A C 1
ATOM 729 O O . GLU A 1 92 ? -14.682 -14.747 5.597 1.00 88.31 92 GLU A O 1
ATOM 734 N N . ALA A 1 93 ? -13.471 -12.944 6.134 1.00 85.06 93 ALA A N 1
ATOM 735 C CA . ALA A 1 93 ? -14.566 -12.220 6.773 1.00 85.06 93 ALA A CA 1
ATOM 736 C C . ALA A 1 93 ? -15.671 -11.749 5.803 1.00 85.06 93 ALA A C 1
ATOM 738 O O . ALA A 1 93 ? -15.435 -11.387 4.642 1.00 85.06 93 ALA A O 1
ATOM 739 N N . ASP A 1 94 ? -16.899 -11.659 6.324 1.00 86.44 94 ASP A N 1
ATOM 740 C CA . ASP A 1 94 ? -18.019 -10.990 5.662 1.00 86.44 94 ASP A CA 1
ATOM 741 C C . ASP A 1 94 ? -17.820 -9.464 5.599 1.00 86.44 94 ASP A C 1
ATOM 743 O O . ASP A 1 94 ? -16.987 -8.889 6.297 1.00 86.44 94 ASP A O 1
ATOM 747 N N . THR A 1 95 ? -18.608 -8.775 4.770 1.00 81.38 95 THR A N 1
ATOM 748 C CA . THR A 1 95 ? -18.481 -7.325 4.543 1.00 81.38 95 THR A CA 1
ATOM 749 C C . THR A 1 95 ? -18.547 -6.493 5.828 1.00 81.38 95 THR A C 1
ATOM 751 O O . THR A 1 95 ? -17.836 -5.493 5.942 1.00 81.38 95 THR A O 1
ATOM 754 N N . GLY A 1 96 ? -19.385 -6.887 6.794 1.00 80.81 96 GLY A N 1
ATOM 755 C CA . GLY A 1 96 ? -19.509 -6.183 8.068 1.00 80.81 96 GLY A CA 1
ATOM 756 C C . GLY A 1 96 ? -18.247 -6.349 8.907 1.00 80.81 96 GLY A C 1
ATOM 757 O O . GLY A 1 96 ? -17.651 -5.359 9.334 1.00 80.81 96 GLY A O 1
ATOM 758 N N . LYS A 1 97 ? -17.788 -7.595 9.065 1.00 86.00 97 LYS A N 1
ATOM 759 C CA . LYS A 1 97 ? -16.571 -7.904 9.822 1.00 86.00 97 LYS A CA 1
ATOM 760 C C . LYS A 1 97 ? -15.299 -7.364 9.148 1.00 86.00 97 LYS A C 1
ATOM 762 O O . LYS A 1 97 ? -14.403 -6.896 9.848 1.00 86.00 97 LYS A O 1
ATOM 767 N N . LYS A 1 98 ? -15.247 -7.292 7.813 1.00 85.75 98 LYS A N 1
ATOM 768 C CA . LYS A 1 98 ? -14.160 -6.644 7.049 1.00 85.75 98 LYS A CA 1
ATOM 769 C C . LYS A 1 98 ? -13.977 -5.175 7.415 1.00 85.75 98 LYS A C 1
ATOM 771 O O . LYS A 1 98 ? -12.850 -4.733 7.624 1.00 85.75 98 LYS A O 1
ATOM 776 N N . LEU A 1 99 ? -15.071 -4.418 7.525 1.00 85.31 99 LEU A N 1
ATOM 777 C CA . LEU A 1 99 ? -14.997 -3.017 7.942 1.00 85.31 99 LEU A CA 1
ATOM 778 C C . LEU A 1 99 ? -14.481 -2.890 9.381 1.00 85.31 99 LEU A C 1
ATOM 780 O O . LEU A 1 99 ? -13.635 -2.039 9.647 1.00 85.31 99 LEU A O 1
ATOM 784 N N . SER A 1 100 ? -14.958 -3.742 10.291 1.00 88.56 100 SER A N 1
ATOM 785 C CA . SER A 1 100 ? -14.479 -3.773 11.678 1.00 88.56 100 SER A CA 1
ATOM 786 C C . SER A 1 100 ? -12.985 -4.086 11.774 1.00 88.56 100 SER A C 1
ATOM 788 O O . SER A 1 100 ? -12.289 -3.457 12.565 1.00 88.56 100 SER A O 1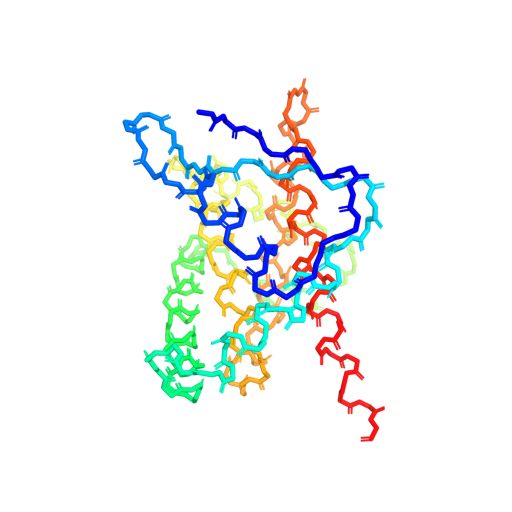
ATOM 790 N N . LEU A 1 101 ? -12.477 -4.998 10.944 1.00 89.94 101 LEU A N 1
ATOM 791 C CA . LEU A 1 101 ? -11.052 -5.327 10.892 1.00 89.94 101 LEU A CA 1
ATOM 792 C C . LEU A 1 101 ? -10.212 -4.167 10.349 1.00 89.94 101 LEU A C 1
ATOM 794 O O . LEU A 1 101 ? -9.181 -3.853 10.931 1.00 89.94 101 LEU A O 1
ATOM 798 N N . ILE A 1 102 ? -10.669 -3.469 9.303 1.00 89.00 102 ILE A N 1
ATOM 799 C CA . ILE A 1 102 ? -9.984 -2.262 8.803 1.00 89.00 102 ILE A CA 1
ATOM 800 C C . ILE A 1 102 ? -9.937 -1.164 9.881 1.00 89.00 102 ILE A C 1
ATOM 802 O O . ILE A 1 102 ? -8.922 -0.489 10.023 1.00 89.00 102 ILE A O 1
ATOM 806 N N . LEU A 1 103 ? -11.023 -0.982 10.638 1.00 89.31 103 LEU A N 1
ATOM 807 C CA . LEU A 1 103 ? -11.090 -0.020 11.744 1.00 89.31 103 LEU A CA 1
ATOM 808 C C . LEU A 1 103 ? -10.123 -0.373 12.880 1.00 89.31 103 LEU A C 1
ATOM 810 O O . LEU A 1 103 ? -9.425 0.497 13.390 1.00 89.31 103 LEU A O 1
ATOM 814 N N . ALA A 1 104 ? -10.069 -1.646 13.266 1.00 91.88 104 ALA A N 1
ATOM 815 C CA . ALA A 1 104 ? -9.153 -2.113 14.301 1.00 91.88 104 ALA A CA 1
ATOM 816 C C . ALA A 1 104 ? -7.683 -2.010 13.852 1.00 91.88 104 ALA A C 1
ATOM 818 O O . ALA A 1 104 ? -6.829 -1.593 14.631 1.00 91.88 104 ALA A O 1
ATOM 819 N N . ALA A 1 105 ? -7.406 -2.317 12.582 1.00 92.56 105 ALA A N 1
ATOM 820 C CA . ALA A 1 105 ? -6.098 -2.133 11.961 1.00 92.56 105 ALA A CA 1
ATOM 821 C C . ALA A 1 105 ? -5.663 -0.657 11.964 1.00 92.56 105 ALA A C 1
ATOM 823 O O . ALA A 1 105 ? -4.513 -0.350 12.264 1.00 92.56 105 ALA A O 1
ATOM 824 N N . GLU A 1 106 ? -6.576 0.267 11.661 1.00 90.44 106 GLU A N 1
ATOM 825 C CA . GLU A 1 106 ? -6.324 1.709 11.740 1.00 90.44 106 GLU A CA 1
ATOM 826 C C . GLU A 1 106 ? -5.942 2.147 13.163 1.00 90.44 106 GLU A C 1
ATOM 828 O O . GLU A 1 106 ? -4.920 2.813 13.335 1.00 90.44 106 GLU A O 1
ATOM 833 N N . GLU A 1 107 ? -6.719 1.742 14.171 1.00 90.44 107 GLU A N 1
ATOM 834 C CA . GLU A 1 107 ? -6.462 2.084 15.577 1.00 90.44 107 GLU A CA 1
ATOM 835 C C . GLU A 1 107 ? -5.093 1.568 16.044 1.00 90.44 107 GLU A C 1
ATOM 837 O O . GLU A 1 107 ? -4.328 2.306 16.664 1.00 90.44 107 GLU A O 1
ATOM 842 N N . LEU A 1 108 ? -4.738 0.333 15.669 1.00 93.12 108 LEU A N 1
ATOM 843 C CA . LEU A 1 108 ? -3.421 -0.241 15.951 1.00 93.12 108 LEU A CA 1
ATOM 844 C C . LEU A 1 108 ? -2.296 0.644 15.398 1.00 93.12 108 LEU A C 1
ATOM 846 O O . LEU A 1 108 ? -1.369 1.000 16.123 1.00 93.12 108 LEU A O 1
ATOM 850 N N . ILE A 1 109 ? -2.385 1.032 14.122 1.00 92.94 109 ILE A N 1
ATOM 851 C CA . ILE A 1 109 ? -1.361 1.853 13.464 1.00 92.94 109 ILE A CA 1
ATOM 852 C C . ILE A 1 109 ? -1.274 3.252 14.086 1.00 92.94 109 ILE A C 1
ATOM 854 O O . ILE A 1 109 ? -0.179 3.811 14.176 1.00 92.94 109 ILE A O 1
ATOM 858 N N . LEU A 1 110 ? -2.395 3.828 14.524 1.00 90.44 110 LEU A N 1
ATOM 859 C CA . LEU A 1 110 ? -2.416 5.114 15.226 1.00 90.44 110 LEU A CA 1
ATOM 860 C C . LEU A 1 110 ? -1.820 5.030 16.638 1.00 90.44 110 LEU A C 1
ATOM 862 O O . LEU A 1 110 ? -1.255 6.018 17.106 1.00 90.44 110 LEU A O 1
ATOM 866 N N . GLY A 1 111 ? -1.891 3.863 17.285 1.00 90.06 111 GLY A N 1
ATOM 867 C CA . GLY A 1 111 ? -1.273 3.604 18.587 1.00 90.06 111 GLY A CA 1
ATOM 868 C C . GLY A 1 111 ? 0.258 3.489 18.560 1.00 90.06 111 GLY A C 1
ATOM 869 O O . GLY A 1 111 ? 0.898 3.620 19.604 1.00 90.06 111 GLY A O 1
ATOM 870 N N . LEU A 1 112 ? 0.866 3.273 17.389 1.00 89.88 112 LEU A N 1
ATOM 871 C CA . LEU A 1 112 ? 2.320 3.166 17.234 1.00 89.88 112 LEU A CA 1
ATOM 872 C C . LEU A 1 112 ? 3.003 4.541 17.154 1.00 89.88 112 LEU A C 1
ATOM 874 O O . LEU A 1 112 ? 2.505 5.483 16.529 1.00 89.88 112 LEU A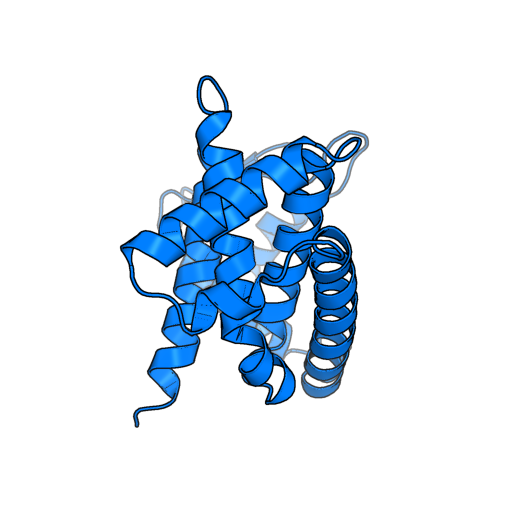 O 1
ATOM 878 N N . GLU A 1 113 ? 4.224 4.643 17.686 1.00 88.06 113 GLU A N 1
ATOM 879 C CA . GLU A 1 113 ? 5.042 5.852 17.543 1.00 88.06 113 GLU A CA 1
ATOM 880 C C . GLU A 1 113 ? 5.342 6.130 16.062 1.00 88.06 113 GLU A C 1
ATOM 882 O O . GLU A 1 113 ? 5.896 5.292 15.346 1.00 88.06 113 GLU A O 1
ATOM 887 N N . ASN A 1 114 ? 4.954 7.319 15.583 1.00 86.44 114 ASN A N 1
ATOM 888 C CA . ASN A 1 114 ? 5.055 7.704 14.170 1.00 86.44 114 ASN A CA 1
ATOM 889 C C . ASN A 1 114 ? 4.375 6.693 13.210 1.00 86.44 114 ASN A C 1
ATOM 891 O O . ASN A 1 114 ? 4.701 6.637 12.019 1.00 86.44 114 ASN A O 1
ATOM 895 N N . GLY A 1 115 ? 3.419 5.903 13.718 1.00 88.69 115 GLY A N 1
ATOM 896 C CA . GLY A 1 115 ? 2.834 4.756 13.028 1.00 88.69 115 GLY A CA 1
ATOM 897 C C . GLY A 1 115 ? 2.137 5.131 11.732 1.00 88.69 115 GLY A C 1
ATOM 898 O O . GLY A 1 115 ? 2.452 4.569 10.689 1.00 88.69 115 GLY A O 1
ATOM 899 N N . LYS A 1 116 ? 1.293 6.168 11.755 1.00 87.19 116 LYS A N 1
ATOM 900 C CA . LYS A 1 116 ? 0.593 6.674 10.564 1.00 87.19 116 LYS A CA 1
ATOM 901 C C . LYS A 1 116 ? 1.537 7.023 9.413 1.00 87.19 116 LYS A C 1
ATOM 903 O O . LYS A 1 116 ? 1.388 6.514 8.305 1.00 87.19 116 LYS A O 1
ATOM 908 N N . LYS A 1 117 ? 2.515 7.899 9.664 1.00 85.50 117 LYS A N 1
ATOM 909 C CA . LYS A 1 117 ? 3.451 8.369 8.631 1.00 85.50 117 LYS A CA 1
ATOM 910 C C . LYS A 1 117 ? 4.332 7.227 8.130 1.00 85.50 117 LYS A C 1
ATOM 912 O O . LYS A 1 117 ? 4.545 7.112 6.926 1.00 85.50 117 LYS A O 1
ATOM 917 N N . ARG A 1 118 ? 4.828 6.381 9.042 1.00 88.25 118 ARG A N 1
ATOM 918 C CA . ARG A 1 118 ? 5.623 5.197 8.697 1.00 88.25 118 ARG A CA 1
ATOM 919 C C . ARG A 1 118 ? 4.818 4.247 7.813 1.00 88.25 118 ARG A C 1
ATOM 921 O O . ARG A 1 118 ? 5.271 3.921 6.725 1.00 88.25 118 ARG A O 1
ATOM 928 N N . PHE A 1 119 ? 3.609 3.890 8.231 1.00 91.44 119 PHE A N 1
ATOM 929 C CA . PHE A 1 119 ? 2.729 2.985 7.501 1.00 91.44 119 PHE A CA 1
ATOM 930 C C . PHE A 1 119 ? 2.396 3.509 6.100 1.00 91.44 119 PHE A C 1
ATOM 932 O O . PHE A 1 119 ? 2.577 2.798 5.115 1.00 91.44 119 PHE A O 1
ATOM 939 N N . ILE A 1 120 ? 1.994 4.780 5.984 1.00 85.44 120 ILE A N 1
ATOM 940 C CA . ILE A 1 120 ? 1.705 5.413 4.688 1.00 85.44 120 ILE A CA 1
ATOM 941 C C . ILE A 1 120 ? 2.920 5.335 3.756 1.00 85.44 120 ILE A C 1
ATOM 943 O O . ILE A 1 120 ? 2.767 4.987 2.582 1.00 85.44 120 ILE A O 1
ATOM 947 N N . ASN A 1 121 ? 4.121 5.629 4.259 1.00 81.12 121 ASN A N 1
ATOM 948 C CA . ASN A 1 121 ? 5.344 5.583 3.460 1.00 81.12 121 ASN A CA 1
ATOM 949 C C . ASN A 1 121 ? 5.684 4.157 3.008 1.00 81.12 121 ASN A C 1
ATOM 951 O O . ASN A 1 121 ? 5.959 3.948 1.826 1.00 81.12 121 ASN A O 1
ATOM 955 N N . GLU A 1 122 ? 5.629 3.181 3.917 1.00 85.19 122 GLU A N 1
ATOM 956 C CA . GLU A 1 122 ? 5.966 1.786 3.614 1.00 85.19 122 GLU A CA 1
ATOM 957 C C . GLU A 1 122 ? 4.960 1.156 2.642 1.00 85.19 122 GLU A C 1
ATOM 959 O O . GLU A 1 122 ? 5.370 0.566 1.646 1.00 85.19 122 GLU A O 1
ATOM 964 N N . VAL A 1 123 ? 3.653 1.379 2.826 1.00 86.50 123 VAL A N 1
ATOM 965 C CA . VAL A 1 123 ? 2.619 0.895 1.891 1.00 86.50 123 VAL A CA 1
ATOM 966 C C . VAL A 1 123 ? 2.725 1.576 0.524 1.00 86.50 123 VAL A C 1
ATOM 968 O O . VAL A 1 123 ? 2.462 0.954 -0.507 1.00 86.50 123 VAL A O 1
ATOM 971 N N . THR A 1 124 ? 3.135 2.848 0.477 1.00 81.75 124 THR A N 1
ATOM 972 C CA . THR A 1 124 ? 3.390 3.545 -0.796 1.00 81.75 124 THR A CA 1
ATOM 973 C C . THR A 1 124 ? 4.566 2.922 -1.536 1.00 81.75 124 THR A C 1
ATOM 975 O O . THR A 1 124 ? 4.441 2.622 -2.723 1.00 81.75 124 THR A O 1
ATOM 978 N N . ALA A 1 125 ? 5.680 2.692 -0.839 1.00 77.56 125 ALA A N 1
ATOM 979 C CA . ALA A 1 125 ? 6.850 2.039 -1.411 1.00 77.56 125 ALA A CA 1
ATOM 980 C C . ALA A 1 125 ? 6.516 0.614 -1.880 1.00 77.56 125 ALA A C 1
ATOM 982 O O . ALA A 1 125 ? 6.809 0.287 -3.028 1.00 77.56 125 ALA A O 1
ATOM 983 N N . LEU A 1 126 ? 5.826 -0.178 -1.047 1.00 82.19 126 LEU A N 1
ATOM 984 C CA . LEU A 1 126 ? 5.327 -1.519 -1.374 1.00 82.19 126 LEU A CA 1
ATOM 985 C C . LEU A 1 126 ? 4.491 -1.508 -2.657 1.00 82.19 126 LEU A C 1
ATOM 987 O O . LEU A 1 126 ? 4.751 -2.273 -3.578 1.00 82.19 126 LEU A O 1
ATOM 991 N N . SER A 1 127 ? 3.533 -0.588 -2.758 1.00 80.62 127 SER A N 1
ATOM 992 C CA . SER A 1 127 ? 2.647 -0.483 -3.922 1.00 80.62 127 SER A CA 1
ATOM 993 C C . SER A 1 127 ? 3.397 -0.147 -5.217 1.00 80.62 127 SER A C 1
ATOM 995 O O . SER A 1 127 ? 3.047 -0.642 -6.288 1.00 80.62 127 SER A O 1
ATOM 997 N N . GLN A 1 128 ? 4.439 0.687 -5.133 1.00 76.56 128 GLN A N 1
ATOM 998 C CA . GLN A 1 128 ? 5.277 1.030 -6.282 1.00 76.56 128 GLN A CA 1
ATOM 999 C C . GLN A 1 128 ? 6.072 -0.182 -6.769 1.00 76.56 128 GLN A C 1
ATOM 1001 O O . GLN A 1 128 ? 6.019 -0.501 -7.957 1.00 76.56 128 GLN A O 1
ATOM 1006 N N . VAL A 1 129 ? 6.769 -0.883 -5.870 1.00 76.25 129 VAL A N 1
ATOM 1007 C CA . VAL A 1 129 ? 7.570 -2.059 -6.250 1.00 76.25 129 VAL A CA 1
ATOM 1008 C C . VAL A 1 129 ? 6.691 -3.227 -6.697 1.00 76.25 129 VAL A C 1
ATOM 1010 O O . VAL A 1 129 ? 7.020 -3.878 -7.682 1.00 76.25 129 VAL A O 1
ATOM 1013 N N . PHE A 1 130 ? 5.520 -3.411 -6.083 1.00 78.62 130 PHE A N 1
ATOM 1014 C CA . PHE A 1 130 ? 4.505 -4.379 -6.501 1.00 78.62 130 PHE A CA 1
ATOM 1015 C C . PHE A 1 130 ? 4.048 -4.152 -7.949 1.00 78.62 130 PHE A C 1
ATOM 1017 O O . PHE A 1 130 ? 3.990 -5.089 -8.741 1.00 78.62 130 PHE A O 1
ATOM 1024 N N . SER A 1 131 ? 3.806 -2.892 -8.338 1.00 77.12 131 SER A N 1
ATOM 1025 C CA . SER A 1 131 ? 3.406 -2.557 -9.714 1.00 77.12 131 SER A CA 1
ATOM 1026 C C . SER A 1 131 ? 4.477 -2.867 -10.770 1.00 77.12 131 SER A C 1
ATOM 1028 O O . SER A 1 131 ? 4.141 -3.057 -11.935 1.00 77.12 131 SER A O 1
ATOM 1030 N N . ILE A 1 132 ? 5.752 -2.917 -10.364 1.00 78.75 132 ILE A N 1
ATOM 1031 C CA . ILE A 1 132 ? 6.889 -3.296 -11.218 1.00 78.75 132 ILE A CA 1
ATOM 1032 C C . ILE A 1 132 ? 7.078 -4.820 -11.214 1.00 78.75 132 ILE A C 1
ATOM 1034 O O . ILE A 1 132 ? 7.495 -5.390 -12.217 1.00 78.75 132 ILE A O 1
ATOM 1038 N N . ALA A 1 133 ? 6.781 -5.474 -10.089 1.00 77.44 133 ALA A N 1
ATOM 1039 C CA . ALA A 1 133 ? 6.936 -6.911 -9.914 1.00 77.44 133 ALA A CA 1
ATOM 1040 C C . ALA A 1 133 ? 5.882 -7.717 -10.694 1.00 77.44 133 ALA A C 1
ATOM 1042 O O . ALA A 1 133 ? 6.199 -8.783 -11.216 1.00 77.44 133 ALA A O 1
ATOM 1043 N N . ILE A 1 134 ? 4.651 -7.217 -10.841 1.00 79.50 134 ILE A N 1
ATOM 1044 C CA . ILE A 1 134 ? 3.608 -7.880 -11.644 1.00 79.50 134 ILE A CA 1
ATOM 1045 C C . ILE A 1 134 ? 4.058 -8.026 -13.117 1.00 79.50 134 ILE A C 1
ATOM 1047 O O . ILE A 1 134 ? 4.582 -7.065 -13.685 1.00 79.50 134 ILE A O 1
ATOM 1051 N N . PRO A 1 135 ? 3.828 -9.186 -13.772 1.00 80.62 135 PRO A N 1
ATOM 1052 C CA . PRO A 1 135 ? 2.985 -10.313 -13.339 1.00 80.62 135 PRO A CA 1
ATOM 1053 C C . PRO A 1 135 ? 3.735 -11.480 -12.668 1.00 80.62 135 PRO A C 1
ATOM 1055 O O . PRO A 1 135 ? 3.313 -12.622 -12.791 1.00 80.62 135 PRO A O 1
ATOM 1058 N N . HIS A 1 136 ? 4.856 -11.236 -11.985 1.00 81.88 136 HIS A N 1
ATOM 1059 C CA . HIS A 1 136 ? 5.629 -12.302 -11.339 1.00 81.88 136 HIS A CA 1
ATOM 1060 C C . HIS A 1 136 ? 4.790 -13.100 -10.324 1.00 81.88 136 HIS A C 1
ATOM 1062 O O . HIS A 1 136 ? 4.059 -12.505 -9.535 1.00 81.88 136 HIS A O 1
ATOM 1068 N N . GLU A 1 137 ? 4.950 -14.428 -10.291 1.00 83.75 137 GLU A N 1
ATOM 1069 C CA . GLU A 1 137 ? 4.174 -15.359 -9.448 1.00 83.75 137 GLU A CA 1
ATOM 1070 C C . GLU A 1 137 ? 4.164 -14.935 -7.971 1.00 83.75 137 GLU A C 1
ATOM 1072 O O . GLU A 1 137 ? 3.110 -14.639 -7.419 1.00 83.75 137 GLU A O 1
ATOM 1077 N N . GLN A 1 138 ? 5.344 -14.722 -7.379 1.00 83.12 138 GLN A N 1
ATOM 1078 C CA . GLN A 1 138 ? 5.462 -14.250 -5.989 1.00 83.12 138 GLN A CA 1
ATOM 1079 C C . GLN A 1 138 ? 4.784 -12.895 -5.713 1.00 83.12 138 GLN A C 1
ATOM 1081 O O . GLN A 1 138 ? 4.426 -12.611 -4.575 1.00 83.12 138 GLN A O 1
ATOM 1086 N N . ALA A 1 139 ? 4.644 -12.026 -6.722 1.00 81.12 139 ALA A N 1
ATOM 1087 C CA . ALA A 1 139 ? 3.882 -10.789 -6.566 1.00 81.12 139 ALA A CA 1
ATOM 1088 C C . ALA A 1 139 ? 2.380 -11.080 -6.584 1.00 81.12 139 ALA A C 1
ATOM 1090 O O . ALA A 1 139 ? 1.632 -10.520 -5.791 1.00 81.12 139 ALA A O 1
ATOM 1091 N N . MET A 1 140 ? 1.932 -11.991 -7.443 1.00 85.31 140 MET A N 1
ATOM 1092 C CA . MET A 1 140 ? 0.530 -12.395 -7.497 1.00 85.31 140 MET A CA 1
ATOM 1093 C C . MET A 1 140 ? 0.068 -13.070 -6.196 1.00 85.31 140 MET A C 1
ATOM 1095 O O . MET A 1 140 ? -1.047 -12.790 -5.759 1.00 85.31 140 MET A O 1
ATOM 1099 N N . ASP A 1 141 ? 0.933 -13.846 -5.535 1.00 87.81 141 ASP A N 1
ATOM 1100 C CA . ASP A 1 141 ? 0.633 -14.524 -4.262 1.00 87.81 141 ASP A CA 1
ATOM 1101 C C . ASP A 1 141 ? 0.280 -13.559 -3.119 1.00 87.81 141 ASP A C 1
ATOM 1103 O O . ASP A 1 141 ? -0.567 -13.858 -2.282 1.00 87.81 141 ASP A O 1
ATOM 1107 N N . VAL A 1 142 ? 0.897 -12.374 -3.090 1.00 89.25 142 VAL A N 1
ATOM 1108 C CA . VAL A 1 142 ? 0.738 -11.392 -1.995 1.00 89.25 142 VAL A CA 1
ATOM 1109 C C . VAL A 1 142 ? -0.246 -10.271 -2.333 1.00 89.25 142 VAL A C 1
ATOM 1111 O O . VAL A 1 142 ? -0.412 -9.305 -1.587 1.00 89.25 142 VAL A O 1
ATOM 1114 N N . LYS A 1 143 ? -0.909 -10.359 -3.487 1.00 86.75 143 LYS A N 1
ATOM 1115 C CA . LYS A 1 143 ? -1.787 -9.312 -4.018 1.00 86.75 143 LYS A CA 1
ATOM 1116 C C . LYS A 1 143 ? -2.905 -8.915 -3.052 1.00 86.75 143 LYS A C 1
ATOM 1118 O O . LYS A 1 143 ? -3.222 -7.725 -2.933 1.00 86.75 143 LYS A O 1
ATOM 1123 N N . ASP A 1 144 ? -3.537 -9.893 -2.411 1.00 86.44 144 ASP A N 1
ATOM 1124 C CA . ASP A 1 144 ? -4.670 -9.634 -1.523 1.00 86.44 144 ASP A CA 1
ATOM 1125 C C . ASP A 1 144 ? -4.205 -8.917 -0.246 1.00 86.44 144 ASP A C 1
ATOM 1127 O O . ASP A 1 144 ? -4.843 -7.947 0.173 1.00 86.44 144 ASP A O 1
ATOM 1131 N N . GLU A 1 145 ? -3.035 -9.277 0.292 1.00 91.62 145 GLU A N 1
ATOM 1132 C CA . GLU A 1 145 ? -2.385 -8.559 1.399 1.00 91.62 145 GLU A CA 1
ATOM 1133 C C . GLU A 1 145 ? -2.045 -7.116 1.032 1.00 91.62 145 GLU A C 1
ATOM 1135 O O . GLU A 1 145 ? -2.425 -6.182 1.743 1.00 91.62 145 GLU A O 1
ATOM 1140 N N . VAL A 1 146 ? -1.415 -6.900 -0.127 1.00 89.44 146 VAL A N 1
ATOM 1141 C CA . VAL A 1 146 ? -1.126 -5.548 -0.630 1.00 89.44 146 VAL A CA 1
ATOM 1142 C C . VAL A 1 146 ? -2.416 -4.729 -0.749 1.00 89.44 146 VAL A C 1
ATOM 1144 O O . VAL A 1 146 ? -2.447 -3.557 -0.365 1.00 89.44 146 VAL A O 1
ATOM 1147 N N . SER A 1 147 ? -3.503 -5.346 -1.217 1.00 86.44 147 SER A N 1
ATOM 1148 C CA . SER A 1 147 ? -4.812 -4.697 -1.348 1.00 86.44 147 SER A CA 1
ATOM 1149 C C . SER A 1 147 ? -5.426 -4.333 0.010 1.00 86.44 147 SER A C 1
ATOM 1151 O O . SER A 1 147 ? -6.012 -3.255 0.151 1.00 86.44 147 SER A O 1
ATOM 1153 N N . PHE A 1 148 ? -5.276 -5.194 1.021 1.00 91.19 148 PHE A N 1
ATOM 1154 C CA . PHE A 1 148 ? -5.687 -4.904 2.396 1.00 91.19 148 PHE A CA 1
ATOM 1155 C C . PHE A 1 148 ? -4.916 -3.705 2.965 1.00 91.19 148 PHE A C 1
ATOM 1157 O O . PHE A 1 148 ? -5.530 -2.740 3.428 1.00 91.19 148 PHE A O 1
ATOM 1164 N N . PHE A 1 149 ? -3.584 -3.696 2.855 1.00 92.94 149 PHE A N 1
ATOM 1165 C CA . PHE A 1 149 ? -2.766 -2.594 3.368 1.00 92.94 149 PHE A CA 1
ATOM 1166 C C . PHE A 1 149 ? -3.052 -1.268 2.663 1.00 92.94 149 PHE A C 1
ATOM 1168 O O . PHE A 1 149 ? -3.108 -0.218 3.309 1.00 92.94 149 PHE A O 1
ATOM 1175 N N . GLN A 1 150 ? -3.305 -1.304 1.352 1.00 87.38 150 GLN A N 1
ATOM 1176 C CA . GLN A 1 150 ? -3.776 -0.137 0.612 1.00 87.38 150 GLN A CA 1
ATOM 1177 C C . GLN A 1 150 ? -5.100 0.385 1.176 1.00 87.38 150 GLN A C 1
ATOM 1179 O O . GLN A 1 150 ? -5.211 1.584 1.402 1.00 87.38 150 GLN A O 1
ATOM 1184 N N . ALA A 1 151 ? -6.072 -0.483 1.477 1.00 86.44 151 ALA A N 1
ATOM 1185 C CA . ALA A 1 151 ? -7.354 -0.061 2.044 1.00 86.44 151 ALA A CA 1
ATOM 1186 C C . ALA A 1 151 ? -7.202 0.625 3.416 1.00 86.44 151 ALA A C 1
ATOM 1188 O O . ALA A 1 151 ? -7.827 1.664 3.656 1.00 86.44 151 ALA A O 1
ATOM 1189 N N . VAL A 1 152 ? -6.343 0.089 4.291 1.00 90.38 152 VAL A N 1
ATOM 1190 C CA . VAL A 1 152 ? -6.015 0.714 5.586 1.00 90.38 152 VAL A CA 1
ATOM 1191 C C . VAL A 1 152 ? -5.336 2.073 5.367 1.00 90.38 152 VAL A C 1
ATOM 1193 O O . VAL A 1 152 ? -5.708 3.061 6.002 1.00 90.38 152 VAL A O 1
ATOM 1196 N N . LYS A 1 153 ? -4.404 2.171 4.407 1.00 89.00 153 LYS A N 1
ATOM 1197 C CA . LYS A 1 153 ? -3.723 3.430 4.057 1.00 89.00 153 LYS A CA 1
ATOM 1198 C C . LYS A 1 153 ? -4.716 4.488 3.568 1.00 89.00 153 LYS A C 1
ATOM 1200 O O . LYS A 1 153 ? -4.682 5.613 4.066 1.00 89.00 153 LYS A O 1
ATOM 1205 N N . SER A 1 154 ? -5.597 4.150 2.624 1.00 84.38 154 SER A N 1
ATOM 1206 C CA . SER A 1 154 ? -6.596 5.083 2.082 1.00 84.38 154 SER A CA 1
ATOM 1207 C C . SER A 1 154 ? -7.479 5.648 3.189 1.00 84.38 154 SER A C 1
ATOM 1209 O O . SER A 1 154 ? -7.870 6.814 3.156 1.00 84.38 154 SER A O 1
ATOM 1211 N N . ARG A 1 155 ? -7.814 4.816 4.180 1.00 83.75 155 ARG A N 1
ATOM 1212 C CA . ARG A 1 155 ? -8.622 5.221 5.326 1.00 83.75 155 ARG A CA 1
ATOM 1213 C C . ARG A 1 155 ? -7.871 6.198 6.235 1.00 83.75 155 ARG A C 1
ATOM 1215 O O . ARG A 1 155 ? -8.390 7.283 6.493 1.00 83.75 155 ARG A O 1
ATOM 1222 N N . LEU A 1 156 ? -6.629 5.872 6.601 1.00 84.12 156 LEU A N 1
ATOM 1223 C CA . LEU A 1 156 ? -5.746 6.740 7.391 1.00 84.12 156 LEU A CA 1
ATOM 1224 C C . LEU A 1 156 ? -5.507 8.107 6.727 1.00 84.12 156 LEU A C 1
ATOM 1226 O O . LEU A 1 156 ? -5.437 9.129 7.416 1.00 84.12 156 LEU A O 1
ATOM 1230 N N . ALA A 1 157 ? -5.383 8.138 5.397 1.00 79.69 157 ALA A N 1
ATOM 1231 C CA . ALA A 1 157 ? -5.200 9.368 4.626 1.00 79.69 157 ALA A CA 1
ATOM 1232 C C . ALA A 1 157 ? -6.475 10.234 4.587 1.00 79.69 157 ALA A C 1
ATOM 1234 O O . ALA A 1 157 ? -6.396 11.456 4.715 1.00 79.69 157 ALA A O 1
ATOM 1235 N N . LYS A 1 158 ? -7.658 9.610 4.479 1.00 72.81 158 LYS A N 1
ATOM 1236 C CA . LYS A 1 158 ? -8.958 10.306 4.431 1.00 72.81 158 LYS A CA 1
ATOM 1237 C C . LYS A 1 158 ? -9.371 10.949 5.756 1.00 72.81 158 LYS A C 1
ATOM 1239 O O . LYS A 1 158 ? -10.145 11.901 5.751 1.00 72.81 158 LYS A O 1
ATOM 1244 N N . PHE A 1 159 ? -8.859 10.466 6.886 1.00 57.84 159 PHE A N 1
ATOM 1245 C CA . PHE A 1 159 ? -9.160 11.053 8.197 1.00 57.84 159 PHE A CA 1
ATOM 1246 C C . PHE A 1 159 ? -8.377 12.350 8.499 1.00 57.84 159 PHE A C 1
ATOM 1248 O O . PHE A 1 159 ? -8.787 13.100 9.378 1.00 57.84 159 PHE A O 1
ATOM 1255 N N . ASP A 1 160 ? -7.309 12.668 7.747 1.00 48.22 160 ASP A N 1
ATOM 1256 C CA . ASP A 1 160 ? -6.566 13.947 7.851 1.00 48.22 160 ASP A CA 1
ATOM 1257 C C . ASP A 1 160 ? -7.104 15.049 6.919 1.00 48.22 160 ASP A C 1
ATOM 1259 O O . ASP A 1 160 ? -6.612 16.183 6.921 1.00 48.22 160 ASP A O 1
ATOM 1263 N N . SER A 1 161 ? -8.111 14.748 6.093 1.00 48.31 161 SER A N 1
ATOM 1264 C CA . SER A 1 161 ? -8.604 15.628 5.026 1.00 48.31 161 SER A CA 1
ATOM 1265 C C . SER A 1 161 ? -9.478 16.786 5.525 1.00 48.31 161 SER A C 1
ATOM 1267 O O . SER A 1 161 ? -10.532 17.068 4.963 1.00 48.31 161 SER A O 1
ATOM 1269 N N . THR A 1 162 ? -9.019 17.521 6.537 1.00 45.19 162 THR A N 1
ATOM 1270 C CA . THR A 1 162 ? -9.402 18.927 6.723 1.00 45.19 162 THR A CA 1
ATOM 1271 C C . THR A 1 162 ? -8.470 19.903 5.989 1.00 45.19 162 THR A C 1
ATOM 1273 O O . THR A 1 162 ? -8.703 21.105 6.076 1.00 45.19 162 THR A O 1
ATOM 1276 N N . GLY A 1 163 ? -7.451 19.462 5.223 1.00 44.75 163 GLY A N 1
ATOM 1277 C CA . GLY A 1 163 ? -6.603 20.448 4.520 1.00 44.75 163 GLY A CA 1
ATOM 1278 C C . GLY A 1 163 ? -5.523 20.040 3.505 1.00 44.75 163 GLY A C 1
ATOM 1279 O O . GLY A 1 163 ? -4.915 20.943 2.937 1.00 44.75 163 GLY A O 1
ATOM 1280 N N . ALA A 1 164 ? -5.258 18.769 3.205 1.00 39.97 164 ALA A N 1
ATOM 1281 C CA . ALA A 1 164 ? -4.269 18.379 2.181 1.00 39.97 164 ALA A CA 1
ATOM 1282 C C . ALA A 1 164 ? -4.767 17.111 1.475 1.00 39.97 164 ALA A C 1
ATOM 1284 O O . ALA A 1 164 ? -5.231 16.209 2.154 1.00 39.97 164 ALA A O 1
ATOM 1285 N N . GLY A 1 165 ? -4.775 16.916 0.159 1.00 44.22 165 GLY A N 1
ATOM 1286 C CA . GLY A 1 165 ? -4.288 17.640 -1.011 1.00 44.22 165 GLY A CA 1
ATOM 1287 C C . GLY A 1 165 ? -4.270 16.585 -2.131 1.00 44.22 165 GLY A C 1
ATOM 1288 O O . GLY A 1 165 ? -3.641 15.549 -1.962 1.00 44.22 165 GLY A O 1
ATOM 1289 N N . LYS A 1 166 ? -5.006 16.814 -3.226 1.00 49.12 166 LYS A N 1
ATOM 1290 C CA . LYS A 1 166 ? -5.410 15.854 -4.287 1.00 49.12 166 LYS A CA 1
ATOM 1291 C C . LYS A 1 166 ? -4.337 14.910 -4.876 1.00 49.12 166 LYS A C 1
ATOM 1293 O O . LYS A 1 166 ? -4.692 13.946 -5.540 1.00 49.12 166 LYS A O 1
ATOM 1298 N N . THR A 1 167 ? -3.051 15.155 -4.648 1.00 51.56 167 THR A N 1
ATOM 1299 C CA . THR A 1 167 ? -1.934 14.444 -5.288 1.00 51.56 167 THR A CA 1
ATOM 1300 C C . THR A 1 167 ? -1.751 12.992 -4.840 1.00 51.56 167 THR A C 1
ATOM 1302 O O . THR A 1 167 ? -1.427 12.151 -5.675 1.00 51.56 167 THR A O 1
ATOM 1305 N N . ASP A 1 168 ? -1.976 12.661 -3.565 1.00 52.66 168 ASP A N 1
ATOM 1306 C CA . ASP A 1 168 ? -1.805 11.274 -3.090 1.00 52.66 168 ASP A CA 1
ATOM 1307 C C . ASP A 1 168 ? -2.939 10.361 -3.580 1.00 52.66 168 ASP A C 1
ATOM 1309 O O . ASP A 1 168 ? -2.696 9.210 -3.946 1.00 52.66 168 ASP A O 1
ATOM 1313 N N . GLU A 1 169 ? -4.160 10.897 -3.679 1.00 52.88 169 GLU A N 1
ATOM 1314 C CA . GLU A 1 169 ? -5.327 10.178 -4.204 1.00 52.88 169 GLU A CA 1
ATOM 1315 C C . GLU A 1 169 ? -5.186 9.859 -5.699 1.00 52.88 169 GLU A C 1
ATOM 1317 O O . GLU A 1 169 ? -5.600 8.791 -6.153 1.00 52.88 169 GLU A O 1
ATOM 1322 N N . GLU A 1 170 ? -4.579 10.759 -6.478 1.00 53.19 170 GLU A N 1
ATOM 1323 C CA . GLU A 1 170 ? -4.325 10.550 -7.907 1.00 53.19 170 GLU A CA 1
ATOM 1324 C C . GLU A 1 170 ? -3.282 9.449 -8.141 1.00 53.19 170 GLU A C 1
ATOM 1326 O O . GLU A 1 170 ? -3.481 8.584 -8.999 1.00 53.19 170 GLU A O 1
ATOM 1331 N N . VAL A 1 171 ? -2.205 9.430 -7.346 1.00 55.44 171 VAL A N 1
ATOM 1332 C CA . VAL A 1 171 ? -1.185 8.370 -7.393 1.00 55.44 171 VAL A CA 1
ATOM 1333 C C . VAL A 1 171 ? -1.781 7.029 -6.964 1.00 55.44 171 VAL A C 1
ATOM 1335 O O . VAL A 1 171 ? -1.548 6.016 -7.621 1.00 55.44 171 VAL A O 1
ATOM 1338 N N . GLU A 1 172 ? -2.601 7.011 -5.914 1.00 53.69 172 GLU A N 1
ATOM 1339 C CA . GLU A 1 172 ? -3.284 5.805 -5.441 1.00 53.69 172 GLU A CA 1
ATOM 1340 C C . GLU A 1 172 ? -4.271 5.257 -6.479 1.00 53.69 172 GLU A C 1
ATOM 1342 O O . GLU A 1 172 ? -4.272 4.061 -6.776 1.00 53.69 172 GLU A O 1
ATOM 1347 N N . THR A 1 173 ? -5.063 6.139 -7.094 1.00 62.53 173 THR A N 1
ATOM 1348 C CA . THR A 1 173 ? -5.997 5.768 -8.162 1.00 62.53 173 THR A CA 1
ATOM 1349 C C . THR A 1 173 ? -5.248 5.214 -9.372 1.00 62.53 173 THR A C 1
ATOM 1351 O O . THR A 1 173 ? -5.666 4.208 -9.944 1.00 62.53 173 THR A O 1
ATOM 1354 N N . ALA A 1 174 ? -4.120 5.825 -9.746 1.00 54.88 174 ALA A N 1
ATOM 1355 C CA . ALA A 1 174 ? -3.286 5.349 -10.843 1.00 54.88 174 ALA A CA 1
ATOM 1356 C C . ALA A 1 174 ? -2.696 3.961 -10.553 1.00 54.88 174 ALA A C 1
ATOM 1358 O O . ALA A 1 174 ? -2.731 3.096 -11.427 1.00 54.88 174 ALA A O 1
ATOM 1359 N N . ILE A 1 175 ? -2.214 3.720 -9.331 1.00 58.16 175 ILE A N 1
ATOM 1360 C CA . ILE A 1 175 ? -1.708 2.409 -8.904 1.00 58.16 175 ILE A CA 1
ATOM 1361 C C . ILE A 1 175 ? -2.829 1.366 -8.952 1.00 58.16 175 ILE A C 1
ATOM 1363 O O . ILE A 1 175 ? -2.648 0.320 -9.571 1.00 58.16 175 ILE A O 1
ATOM 1367 N N . ARG A 1 176 ? -4.008 1.661 -8.388 1.00 56.84 176 ARG A N 1
ATOM 1368 C CA . ARG A 1 176 ? -5.175 0.762 -8.442 1.00 56.84 176 ARG A CA 1
ATOM 1369 C C . ARG A 1 176 ? -5.556 0.398 -9.871 1.00 56.84 176 ARG A C 1
ATOM 1371 O O . ARG A 1 176 ? -5.731 -0.771 -10.177 1.00 56.84 176 ARG A O 1
ATOM 1378 N N . GLN A 1 177 ? -5.612 1.382 -10.766 1.00 63.69 177 GLN A N 1
ATOM 1379 C CA . GLN A 1 177 ? -5.923 1.143 -12.176 1.00 63.69 177 GLN A CA 1
ATOM 1380 C C . GLN A 1 177 ? -4.852 0.318 -12.899 1.00 63.69 177 GLN A C 1
ATOM 1382 O O . GLN A 1 177 ? -5.181 -0.407 -13.837 1.00 63.69 177 GLN A O 1
ATOM 1387 N N . VAL A 1 178 ? -3.577 0.449 -12.520 1.00 61.47 178 VAL A N 1
ATOM 1388 C CA . VAL A 1 178 ? -2.490 -0.380 -13.065 1.00 61.47 178 VAL A CA 1
ATOM 1389 C C . VAL A 1 178 ? -2.644 -1.824 -12.598 1.00 61.47 178 VAL A C 1
ATOM 1391 O O . VAL A 1 178 ? -2.558 -2.724 -13.431 1.00 61.47 178 VAL A O 1
ATOM 1394 N N . ILE A 1 179 ? -2.949 -2.032 -11.314 1.00 56.22 179 ILE A N 1
ATOM 1395 C CA . ILE A 1 179 ? -3.229 -3.356 -10.750 1.00 56.22 179 ILE A CA 1
ATOM 1396 C C . ILE A 1 179 ? -4.448 -3.967 -11.451 1.00 56.22 179 ILE A C 1
ATOM 1398 O O . ILE A 1 179 ? -4.330 -5.029 -12.050 1.00 56.22 179 ILE A O 1
ATOM 1402 N N . ASP A 1 180 ? -5.582 -3.263 -11.498 1.00 57.69 180 ASP A N 1
ATOM 1403 C CA . ASP A 1 180 ? -6.811 -3.741 -12.143 1.00 57.69 180 ASP A CA 1
ATOM 1404 C C . ASP A 1 180 ? -6.595 -4.111 -13.619 1.00 57.69 180 ASP A C 1
ATOM 1406 O O . ASP A 1 180 ? -7.106 -5.124 -14.094 1.00 57.69 180 ASP A O 1
ATOM 1410 N N . LYS A 1 181 ? -5.801 -3.329 -14.362 1.00 56.19 181 LYS A N 1
ATOM 1411 C CA . LYS A 1 181 ? -5.480 -3.635 -15.766 1.00 56.19 181 LYS A CA 1
ATOM 1412 C C . LYS A 1 181 ? -4.582 -4.853 -15.924 1.00 56.19 181 LYS A C 1
ATOM 1414 O O . LYS A 1 181 ? -4.763 -5.590 -16.891 1.00 56.19 181 LYS A O 1
ATOM 1419 N N . ALA A 1 182 ? -3.635 -5.064 -15.015 1.00 48.28 182 ALA A N 1
ATOM 1420 C CA . ALA A 1 182 ? -2.801 -6.256 -15.046 1.00 48.28 182 ALA A CA 1
ATOM 1421 C C . ALA A 1 182 ? -3.624 -7.528 -14.783 1.00 48.28 182 ALA A C 1
ATOM 1423 O O . ALA A 1 182 ? -3.396 -8.541 -15.433 1.00 48.28 182 ALA A O 1
ATOM 1424 N N . LEU A 1 183 ? -4.652 -7.442 -13.932 1.00 46.97 183 LEU A N 1
ATOM 1425 C CA . LEU A 1 183 ? -5.569 -8.549 -13.627 1.00 46.97 183 LEU A CA 1
ATOM 1426 C C . LEU A 1 183 ? -6.511 -8.911 -14.779 1.00 46.97 183 LEU A C 1
ATOM 1428 O O . LEU A 1 183 ? -6.875 -10.069 -14.954 1.00 46.97 183 LEU A O 1
ATOM 1432 N N . VAL A 1 184 ? -6.933 -7.927 -15.576 1.00 51.00 184 VAL A N 1
ATOM 1433 C CA . VAL A 1 184 ? -7.813 -8.177 -16.732 1.00 51.00 184 VAL A CA 1
ATOM 1434 C C . VAL A 1 184 ? -7.062 -8.882 -17.871 1.00 51.00 184 VAL A C 1
ATOM 1436 O O . VAL A 1 184 ? -7.689 -9.550 -18.691 1.00 51.00 184 VAL A O 1
ATOM 1439 N N . SER A 1 185 ? -5.727 -8.797 -17.906 1.00 42.75 185 SER A N 1
ATOM 1440 C CA . SER A 1 185 ? -4.913 -9.413 -18.960 1.00 42.75 185 SER A CA 1
ATOM 1441 C C . SER A 1 185 ? -4.800 -10.946 -18.873 1.00 42.75 185 SER A C 1
ATOM 1443 O O . SER A 1 185 ? -4.258 -11.538 -19.800 1.00 42.75 185 SER A O 1
ATOM 1445 N N . GLU A 1 186 ? -5.323 -11.594 -17.823 1.00 37.38 186 GLU A N 1
ATOM 1446 C CA . GLU A 1 186 ? -5.354 -13.066 -17.684 1.00 37.38 186 GLU A CA 1
ATOM 1447 C C . GLU A 1 186 ? -6.596 -13.737 -18.307 1.00 37.38 186 GLU A C 1
ATOM 1449 O O . GLU A 1 186 ? -6.714 -14.960 -18.288 1.00 37.38 186 GLU A O 1
ATOM 1454 N N . LYS A 1 187 ? -7.536 -12.974 -18.886 1.00 31.91 187 LYS A N 1
ATOM 1455 C CA . LYS A 1 187 ? -8.699 -13.532 -19.603 1.00 31.91 187 LYS A CA 1
ATOM 1456 C C . LYS A 1 187 ? -8.654 -13.252 -21.106 1.00 31.91 187 LYS A C 1
ATOM 1458 O O . LYS A 1 187 ? -9.549 -12.575 -21.607 1.00 31.91 187 LYS A O 1
ATOM 1463 N N . VAL A 1 188 ? -7.664 -13.788 -21.824 1.00 34.03 188 VAL A N 1
ATOM 1464 C CA . VAL A 1 188 ? -7.781 -14.085 -23.270 1.00 34.03 188 VAL A CA 1
ATOM 1465 C C . VAL A 1 188 ? -6.966 -15.320 -23.622 1.00 34.03 188 VAL A C 1
ATOM 1467 O O . VAL A 1 188 ? -5.755 -15.317 -23.321 1.00 34.03 188 VAL A O 1
#

pLDDT: mean 71.18, std 16.52, range [31.91, 93.12]

Foldseek 3Di:
DAEAEDPDDDAAPRVVVVQVVQQDDDPPHPGHHYHYPDPCVVRVVVNVVVVVVVDPDDDLVRLLVVLLVQLVVLLVVLVVLQPVPPLVVLVVDDPVVVVVSLVVSLVSQVPDDCSLVVLLVSLLSNLVSLLSNPPPPSSVVCVVVSVSSLSSNVVSVVVVPPPDDCVVVVSSVVSVVSVVVSVVVVPD

Organism: NCBI:txid412755

InterPro domains:
  IPR021810 Type I restriction enzyme HindI endonuclease subunit-like, C-terminal [PF11867] (54-188)
  IPR027417 P-loop containing nucleoside triphosphate hydrolase [G3DSA:3.40.50.300] (1-61)
  IPR051268 Type I restriction enzyme R subunit [PTHR30195] (2-187)
  IPR055180 Restriction endonuclease, type I, HsdR, second RecA-like helicase domain [PF22679] (2-37)

Sequence (188 aa):
MHTLYIDKPMKGHNLMQAIARVNRVYKDKPGGLVVDYLGIASDLKKALSFYSDSGGKGDPVIAQEKAVQMMLEKLEVVSQMFHEFAYEEYFEADTGKKLSLILAAEELILGLENGKKRFINEVTALSQVFSIAIPHEQAMDVKDEVSFFQAVKSRLAKFDSTGAGKTDEEVETAIRQVIDKALVSEKV

Secondary structure (DSSP, 8-state):
--EEEE-S---THHHHHHHHHH----TT----EEEESS-THHHHHHHHHHHHHTT-SS-HHH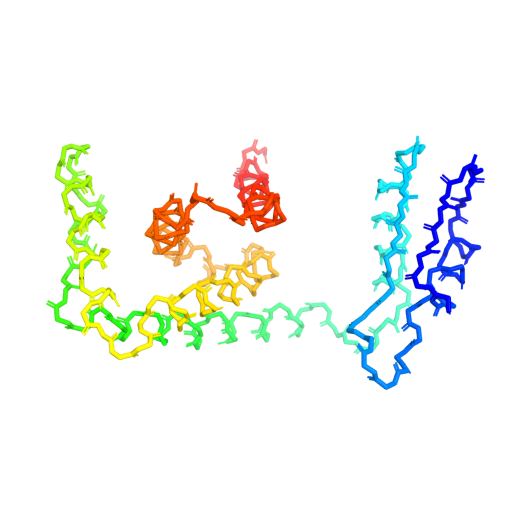HHHHHHHHHHHHHHHHHHTTTTS-TTHHHH--HHHHHHHHHHHHHHHHHSTTHHHHHHHHHHHHHHHHHHHTT-HHHHHTHHHHHHHHHHHHHHHHTTTTS--THHHHHHHHHHHHHHHHHHTT--